Protein AF-0000000073285234 (afdb_homodimer)

InterPro domains:
  IPR003653 Ulp1 protease family, C-terminal catalytic domain [PF02902] (36-134)
  IPR003653 Ulp1 protease family, C-terminal catalytic domain [PS50600] (1-126)
  IPR038765 Papain-like cysteine peptidase superfamily [SSF54001] (36-148)

Sequence (302 aa):
MVGFIDPATVSANSGTITERSRLVAARLQKTDGEQIFMMPYNPGRHWILLIVRAKKETVYFLDPLPGHRVVDEEAKNIVNSALKIYNTHIARAGRKNVIWKTLSGTPKQPSNVECGYYVMRFMRDIIMDPSLGFEYKGSGYHRRRLCNDSGMVGFIDPATVSANSGTITERSRLVAARLQKTDGEQIFMMPYNPGRHWILLIVRAKKETVYFLDPLPGHRVVDEEAKNIVNSALKIYNTHIARAGRKNVIWKTLSGTPKQPSNVECGYYVMRFMRDIIMDPSLGFEYKGSGYHRRRLCNDSG

Solvent-accessible surface area (backbone atoms only — not comparable to full-atom values): 16756 Å² total; per-residue (Å²): 111,78,46,77,47,50,38,79,51,59,19,59,90,45,69,52,60,69,59,30,10,48,55,53,19,55,58,53,64,46,49,91,32,81,44,39,29,40,31,50,37,35,81,76,85,54,39,30,33,37,37,39,30,62,70,75,33,33,34,37,46,44,55,22,51,74,92,56,81,73,76,58,65,68,60,49,52,25,52,53,51,10,50,47,53,37,27,46,74,73,73,44,61,85,70,77,74,70,44,79,41,70,55,54,76,62,76,60,42,94,56,91,78,45,27,59,48,47,42,53,52,51,50,50,54,35,69,77,39,75,80,54,59,58,45,74,52,58,76,60,63,56,45,62,63,39,55,62,67,72,86,111,78,46,76,45,51,39,78,51,58,18,59,89,45,68,52,61,68,59,28,9,49,55,51,19,55,58,53,63,41,48,91,32,80,43,40,31,40,30,50,36,35,80,75,82,53,38,29,34,35,34,39,31,63,71,75,33,34,33,37,46,44,54,22,52,73,91,57,82,72,77,57,66,67,59,49,51,25,53,53,50,11,49,44,53,37,27,46,72,72,73,45,64,84,69,77,74,70,44,79,42,71,54,55,73,63,76,59,42,91,57,90,77,43,28,59,46,46,41,54,51,50,49,51,54,35,70,77,39,74,80,52,58,57,45,73,50,60,75,59,65,54,45,63,64,38,54,62,65,72,89

Foldseek 3Di:
DEAEDDQCCQEAPNDDLLRNLQSLLVVCLVDPQQHKYWYWYHNDQAIWIWIDRLVVLEIETGFQAPPDDDDDPSNVSSPQSSSQSNCVVVVNHPDRDRHYHYQPAQHHDPDRPCRVVSSVVVVVVCVVPVVSVVSPVHHPPCCVVCVVVVD/DEAEDDQCCQEAPNDDLVRNLQSLLVVCLVDPQQHKYWYWYHNDQAIWIWIDRLVVLEIETGFQAPPDDDDDPSSVSSPQSSSQSNCVVVVNHPDRDRHYHYQPQQHHDPDRRCRVVSSVVVVVVCVVPVVSVSSPVHHPPCCVVCVVVVD

Radius of gyration: 19.43 Å; Cα contacts (8 Å, |Δi|>4): 503; chains: 2; bounding box: 34×59×41 Å

Nearest PDB structures (foldseek):
  2ckg-assembly2_B  TM=6.701E-01  e=1.201E-05  Homo sapiens
  2xre-assembly1_B  TM=6.676E-01  e=1.459E-04  Homo sapiens
  6mrn-assembly1_A  TM=5.621E-01  e=1.577E-02  Chlamydia trachomatis L2/434/Bu
  5w3t-assembly2_B  TM=3.620E-01  e=1.219E-03  Ralstonia solanacearum
  5w3t-assembly1_A  TM=3.529E-01  e=2.921E-03  Ralstonia solanacearum

pLDDT: mean 84.59, std 18.0, range [29.23, 98.25]

Organism: Prunus persica (NCBI:txid3760)

Structure (mmCIF, N/CA/C/O backbone):
data_AF-0000000073285234-model_v1
#
loop_
_entity.id
_entity.type
_entity.pdbx_description
1 polymer 'Ubiquitin-like protease family profile domain-containing protein'
#
loop_
_atom_site.group_PDB
_atom_site.id
_atom_site.type_symbol
_atom_site.label_atom_id
_atom_site.label_alt_id
_atom_site.label_comp_id
_atom_site.label_asym_id
_atom_site.label_entity_id
_atom_site.label_seq_id
_atom_site.pdbx_PDB_ins_code
_atom_site.Cartn_x
_atom_site.Cartn_y
_atom_site.Cartn_z
_atom_site.occupancy
_atom_site.B_iso_or_equiv
_atom_site.auth_seq_id
_atom_site.auth_comp_id
_atom_site.auth_asym_id
_atom_site.auth_atom_id
_atom_site.pdbx_PDB_model_num
ATOM 1 N N . MET A 1 1 ? 16.469 -5.895 -6.684 1 75.44 1 MET A N 1
ATOM 2 C CA . MET A 1 1 ? 15.32 -5.09 -7.074 1 75.44 1 MET A CA 1
ATOM 3 C C . MET A 1 1 ? 14.023 -5.84 -6.809 1 75.44 1 MET A C 1
ATOM 5 O O . MET A 1 1 ? 13.984 -7.07 -6.859 1 75.44 1 MET A O 1
ATOM 9 N N . VAL A 1 2 ? 12.977 -5.176 -6.289 1 90.69 2 VAL A N 1
ATOM 10 C CA . VAL A 1 2 ? 11.711 -5.785 -5.914 1 90.69 2 VAL A CA 1
ATOM 11 C C . VAL A 1 2 ? 10.633 -5.395 -6.922 1 90.69 2 VAL A C 1
ATOM 13 O O . VAL A 1 2 ? 10.508 -4.223 -7.285 1 90.69 2 VAL A O 1
ATOM 16 N N . GLY A 1 3 ? 10.039 -6.402 -7.527 1 93.12 3 GLY A N 1
ATOM 17 C CA . GLY A 1 3 ? 8.891 -6.195 -8.398 1 93.12 3 GLY A CA 1
ATOM 18 C C . GLY A 1 3 ? 7.562 -6.457 -7.719 1 93.12 3 GLY A C 1
ATOM 19 O O . GLY A 1 3 ? 7.527 -6.938 -6.582 1 93.12 3 GLY A O 1
ATOM 20 N N . PHE A 1 4 ? 6.441 -6.066 -8.539 1 95.19 4 PHE A N 1
ATOM 21 C CA . PHE A 1 4 ? 5.109 -6.262 -7.988 1 95.19 4 PHE A CA 1
ATOM 22 C C . PHE A 1 4 ? 4.227 -7.035 -8.961 1 95.19 4 PHE A C 1
ATOM 24 O O . PHE A 1 4 ? 4.426 -6.965 -10.18 1 95.19 4 PHE A O 1
ATOM 31 N N . ILE A 1 5 ? 3.332 -7.738 -8.398 1 96.06 5 ILE A N 1
ATOM 32 C CA . ILE A 1 5 ? 2.184 -8.273 -9.117 1 96.06 5 ILE A CA 1
ATOM 33 C C . ILE A 1 5 ? 0.922 -7.512 -8.719 1 96.06 5 ILE A C 1
ATOM 35 O O . ILE A 1 5 ? 0.674 -7.281 -7.535 1 96.06 5 ILE A O 1
ATOM 39 N N . ASP A 1 6 ? 0.148 -7.168 -9.703 1 94.25 6 ASP A N 1
ATOM 40 C CA . ASP A 1 6 ? -1.04 -6.348 -9.5 1 94.25 6 ASP A CA 1
ATOM 41 C C . ASP A 1 6 ? -2.129 -7.129 -8.766 1 94.25 6 ASP A C 1
ATOM 43 O O . ASP A 1 6 ? -2.711 -8.062 -9.32 1 94.25 6 ASP A O 1
ATOM 47 N N . PRO A 1 7 ? -2.453 -6.633 -7.543 1 94.88 7 PRO A N 1
ATOM 48 C CA . PRO A 1 7 ? -3.455 -7.391 -6.793 1 94.88 7 PRO A CA 1
ATOM 49 C C . PRO A 1 7 ? -4.832 -7.367 -7.453 1 94.88 7 PRO A C 1
ATOM 51 O O . PRO A 1 7 ? -5.617 -8.305 -7.285 1 94.88 7 PRO A O 1
ATOM 54 N N . ALA A 1 8 ? -5.156 -6.363 -8.219 1 92.06 8 ALA A N 1
ATOM 55 C CA . ALA A 1 8 ? -6.465 -6.246 -8.859 1 92.06 8 ALA A CA 1
ATOM 56 C C . ALA A 1 8 ? -6.672 -7.348 -9.891 1 92.06 8 ALA A C 1
ATOM 58 O O . ALA A 1 8 ? -7.809 -7.711 -10.203 1 92.06 8 ALA A O 1
ATOM 59 N N . THR A 1 9 ? -5.582 -7.93 -10.406 1 94.25 9 THR A N 1
ATOM 60 C CA . THR A 1 9 ? -5.684 -8.906 -11.492 1 94.25 9 THR A CA 1
ATOM 61 C C . THR A 1 9 ? -5.574 -10.328 -10.945 1 94.25 9 THR A C 1
ATOM 63 O O . THR A 1 9 ? -5.887 -11.289 -11.648 1 94.25 9 THR A O 1
ATOM 66 N N . VAL A 1 10 ? -5.199 -10.422 -9.672 1 96.81 10 VAL A N 1
ATOM 67 C CA . VAL A 1 10 ? -4.898 -11.781 -9.227 1 96.81 10 VAL A CA 1
ATOM 68 C C . VAL A 1 10 ? -5.781 -12.141 -8.031 1 96.81 10 VAL A C 1
ATOM 70 O O . VAL A 1 10 ? -5.926 -13.312 -7.695 1 96.81 10 VAL A O 1
ATOM 73 N N . SER A 1 11 ? -6.344 -11.141 -7.344 1 96.19 11 SER A N 1
ATOM 74 C CA . SER A 1 11 ? -7.129 -11.406 -6.141 1 96.19 11 SER A CA 1
ATOM 75 C C . SER A 1 11 ? -8.469 -12.047 -6.484 1 96.19 11 SER A C 1
ATOM 77 O O . SER A 1 11 ? -8.805 -12.203 -7.66 1 96.19 11 SER A O 1
ATOM 79 N N . ALA A 1 12 ? -9.172 -12.43 -5.395 1 94.56 12 ALA A N 1
ATOM 80 C CA . ALA A 1 12 ? -10.445 -13.133 -5.566 1 94.56 12 ALA A CA 1
ATOM 81 C C . ALA A 1 12 ? -11.391 -12.336 -6.457 1 94.56 12 ALA A C 1
ATOM 83 O O . ALA A 1 12 ? -11.414 -11.102 -6.41 1 94.56 12 ALA A O 1
ATOM 84 N N . ASN A 1 13 ? -12.055 -12.977 -7.355 1 89.62 13 ASN A N 1
ATOM 85 C CA . ASN A 1 13 ? -13.133 -12.453 -8.195 1 89.62 13 ASN A CA 1
ATOM 86 C C . ASN A 1 13 ? -12.578 -11.656 -9.375 1 89.62 13 ASN A C 1
ATOM 88 O O . ASN A 1 13 ? -13.281 -10.82 -9.945 1 89.62 13 ASN A O 1
ATOM 92 N N . SER A 1 14 ? -11.242 -11.82 -9.789 1 91 14 SER A N 1
ATOM 93 C CA . SER A 1 14 ? -10.633 -11.109 -10.906 1 91 14 SER A CA 1
ATOM 94 C C . SER A 1 14 ? -10.523 -12 -12.141 1 91 14 SER A C 1
ATOM 96 O O . SER A 1 14 ? -9.711 -11.734 -13.031 1 91 14 SER A O 1
ATOM 98 N N . GLY A 1 15 ? -11.289 -13.055 -12.281 1 93.81 15 GLY A N 1
ATOM 99 C CA . GLY A 1 15 ? -11.18 -13.977 -13.398 1 93.81 15 GLY A CA 1
ATOM 100 C C . GLY A 1 15 ? -10.953 -15.414 -12.969 1 93.81 15 GLY A C 1
ATOM 101 O O . GLY A 1 15 ? -11.117 -15.75 -11.789 1 93.81 15 GLY A O 1
ATOM 102 N N . THR A 1 16 ? -10.594 -16.266 -13.945 1 96.38 16 THR A N 1
ATOM 103 C CA . THR A 1 16 ? -10.336 -17.688 -13.656 1 96.38 16 THR A CA 1
ATOM 104 C C . THR A 1 16 ? -8.93 -17.875 -13.109 1 96.38 16 THR A C 1
ATOM 106 O O . THR A 1 16 ? -8.078 -17 -13.25 1 96.38 16 THR A O 1
ATOM 109 N N . ILE A 1 17 ? -8.711 -18.969 -12.531 1 96.31 17 ILE A N 1
ATOM 110 C CA . ILE A 1 17 ? -7.395 -19.328 -12.016 1 96.31 17 ILE A CA 1
ATOM 111 C C . ILE A 1 17 ? -6.379 -19.312 -13.156 1 96.31 17 ILE A C 1
ATOM 113 O O . ILE A 1 17 ? -5.262 -18.812 -13 1 96.31 17 ILE A O 1
ATOM 117 N N . THR A 1 18 ? -6.75 -19.875 -14.312 1 97.38 18 THR A N 1
ATOM 118 C CA . THR A 1 18 ? -5.863 -19.969 -15.461 1 97.38 18 THR A CA 1
ATOM 119 C C . THR A 1 18 ? -5.449 -18.562 -15.93 1 97.38 18 THR A C 1
ATOM 121 O O . THR A 1 18 ? -4.266 -18.328 -16.188 1 97.38 18 THR A O 1
ATOM 124 N N . GLU A 1 19 ? -6.438 -17.672 -16 1 97.69 19 GLU A N 1
ATOM 125 C CA . GLU A 1 19 ? -6.152 -16.297 -16.422 1 97.69 19 GLU A CA 1
ATOM 126 C C . GLU A 1 19 ? -5.219 -15.602 -15.43 1 97.69 19 GLU A C 1
ATOM 128 O O . GLU A 1 19 ? -4.242 -14.969 -15.828 1 97.69 19 GLU A O 1
ATOM 133 N N . ARG A 1 20 ? -5.516 -15.742 -14.203 1 98 20 ARG A N 1
ATOM 134 C CA . ARG A 1 20 ? -4.711 -15.125 -13.148 1 98 20 ARG A CA 1
ATOM 135 C C . ARG A 1 20 ? -3.299 -15.703 -13.141 1 98 20 ARG A C 1
ATOM 137 O O . ARG A 1 20 ? -2.324 -14.961 -12.977 1 98 20 ARG A O 1
ATOM 144 N N . SER A 1 21 ? -3.107 -16.984 -13.367 1 98.19 21 SER A N 1
ATOM 145 C CA . SER A 1 21 ? -1.805 -17.641 -13.438 1 98.19 21 SER A CA 1
ATOM 146 C C . SER A 1 21 ? -0.976 -17.094 -14.602 1 98.19 21 SER A C 1
ATOM 148 O O . SER A 1 21 ? 0.227 -16.859 -14.461 1 98.19 21 SER A O 1
ATOM 150 N N . ARG A 1 22 ? -1.573 -16.906 -15.68 1 97.94 22 ARG A N 1
ATOM 151 C CA . ARG A 1 22 ? -0.881 -16.406 -16.859 1 97.94 22 ARG A CA 1
ATOM 152 C C . ARG A 1 22 ? -0.371 -14.984 -16.641 1 97.94 22 ARG A C 1
ATOM 154 O O . ARG A 1 22 ? 0.712 -14.625 -17.109 1 97.94 22 ARG A O 1
ATOM 161 N N . LEU A 1 23 ? -1.188 -14.211 -16 1 96.81 23 LEU A N 1
ATOM 162 C CA . LEU A 1 23 ? -0.785 -12.844 -15.703 1 96.81 23 LEU A CA 1
ATOM 163 C C . LEU A 1 23 ? 0.419 -12.82 -14.773 1 96.81 23 LEU A C 1
ATOM 165 O O . LEU A 1 23 ? 1.349 -12.031 -14.969 1 96.81 23 LEU A O 1
ATOM 169 N N . VAL A 1 24 ? 0.398 -13.648 -13.75 1 97.75 24 VAL A N 1
ATOM 170 C CA . VAL A 1 24 ? 1.543 -13.766 -12.852 1 97.75 24 VAL A CA 1
ATOM 171 C C . VAL A 1 24 ? 2.766 -14.242 -13.625 1 97.75 24 VAL A C 1
ATOM 173 O O . VAL A 1 24 ? 3.848 -13.664 -13.516 1 97.75 24 VAL A O 1
ATOM 176 N N . ALA A 1 25 ? 2.605 -15.25 -14.469 1 97.5 25 ALA A N 1
ATOM 177 C CA . ALA A 1 25 ? 3.703 -15.797 -15.258 1 97.5 25 ALA A CA 1
ATOM 178 C C . ALA A 1 25 ? 4.301 -14.727 -16.172 1 97.5 25 ALA A C 1
ATOM 180 O O . ALA A 1 25 ? 5.523 -14.625 -16.312 1 97.5 25 ALA A O 1
ATOM 181 N N . ALA A 1 26 ? 3.471 -13.992 -16.797 1 96.44 26 ALA A N 1
ATOM 182 C CA . ALA A 1 26 ? 3.916 -12.93 -17.703 1 96.44 26 ALA A CA 1
ATOM 183 C C . ALA A 1 26 ? 4.809 -11.93 -16.984 1 96.44 26 ALA A C 1
ATOM 185 O O . ALA A 1 26 ? 5.789 -11.438 -17.547 1 96.44 26 ALA A O 1
ATOM 186 N N . ARG A 1 27 ? 4.488 -11.625 -15.781 1 94.44 27 ARG A N 1
ATOM 187 C CA . ARG A 1 27 ? 5.293 -10.719 -14.969 1 94.44 27 ARG A CA 1
ATOM 188 C C . ARG A 1 27 ? 6.645 -11.336 -14.633 1 94.44 27 ARG A C 1
ATOM 190 O O . ARG A 1 27 ? 7.676 -10.664 -14.688 1 94.44 27 ARG A O 1
ATOM 197 N N . LEU A 1 28 ? 6.641 -12.562 -14.281 1 95.12 28 LEU A N 1
ATOM 198 C CA . LEU A 1 28 ? 7.859 -13.266 -13.914 1 95.12 28 LEU A CA 1
ATOM 199 C C . LEU A 1 28 ? 8.805 -13.398 -15.102 1 95.12 28 LEU A C 1
ATOM 201 O O . LEU A 1 28 ? 10.023 -13.328 -14.945 1 95.12 28 LEU A O 1
ATOM 205 N N . GLN A 1 29 ? 8.266 -13.516 -16.25 1 94.5 29 GLN A N 1
ATOM 206 C CA . GLN A 1 29 ? 9.039 -13.773 -17.453 1 94.5 29 GLN A CA 1
ATOM 207 C C . GLN A 1 29 ? 9.734 -12.5 -17.938 1 94.5 29 GLN A C 1
ATOM 209 O O . GLN A 1 29 ? 10.648 -12.562 -18.766 1 94.5 29 GLN A O 1
ATOM 214 N N . LYS A 1 30 ? 9.336 -11.367 -17.406 1 90.44 30 LYS A N 1
ATOM 215 C CA . LYS A 1 30 ? 9.875 -10.086 -17.859 1 90.44 30 LYS A CA 1
ATOM 216 C C . LYS A 1 30 ? 11.211 -9.781 -17.188 1 90.44 30 LYS A C 1
ATOM 218 O O . LYS A 1 30 ? 11.852 -8.773 -17.5 1 90.44 30 LYS A O 1
ATOM 223 N N . THR A 1 31 ? 11.656 -10.586 -16.312 1 85.69 31 THR A N 1
ATOM 224 C CA . THR A 1 31 ? 12.898 -10.336 -15.578 1 85.69 31 THR A CA 1
ATOM 225 C C . THR A 1 31 ? 13.828 -11.547 -15.672 1 85.69 31 THR A C 1
ATOM 227 O O . THR A 1 31 ? 13.484 -12.555 -16.281 1 85.69 31 THR A O 1
ATOM 230 N N . ASP A 1 32 ? 15.031 -11.336 -15.188 1 79.5 32 ASP A N 1
ATOM 231 C CA . ASP A 1 32 ? 16 -12.422 -15.227 1 79.5 32 ASP A CA 1
ATOM 232 C C . ASP A 1 32 ? 15.719 -13.461 -14.141 1 79.5 32 ASP A C 1
ATOM 234 O O . ASP A 1 32 ? 16.422 -14.469 -14.039 1 79.5 32 ASP A O 1
ATOM 238 N N . GLY A 1 33 ? 14.781 -13.273 -13.469 1 80.81 33 GLY A N 1
ATOM 239 C CA . GLY A 1 33 ? 14.359 -14.281 -12.508 1 80.81 33 GLY A CA 1
ATOM 240 C C . GLY A 1 33 ? 15.055 -14.148 -11.164 1 80.81 33 GLY A C 1
ATOM 241 O O . GLY A 1 33 ? 14.719 -14.859 -10.211 1 80.81 33 GLY A O 1
ATOM 242 N N . GLU A 1 34 ? 15.961 -13.203 -10.984 1 86.62 34 GLU A N 1
ATOM 243 C CA . GLU A 1 34 ? 16.688 -13.031 -9.727 1 86.62 34 GLU A CA 1
ATOM 244 C C . GLU A 1 34 ? 15.945 -12.086 -8.789 1 86.62 34 GLU A C 1
ATOM 246 O O . GLU A 1 34 ? 16.109 -12.164 -7.566 1 86.62 34 GLU A O 1
ATOM 251 N N . GLN A 1 35 ? 15.117 -11.344 -9.32 1 88.56 35 GLN A N 1
ATOM 252 C CA . GLN A 1 35 ? 14.359 -10.375 -8.531 1 88.56 35 GLN A CA 1
ATOM 253 C C . GLN A 1 35 ? 13.211 -11.039 -7.785 1 88.56 35 GLN A C 1
ATOM 255 O O . GLN A 1 35 ? 12.727 -12.094 -8.203 1 88.56 35 GLN A O 1
ATOM 260 N N . ILE A 1 36 ? 12.875 -10.547 -6.668 1 93.38 36 ILE A N 1
ATOM 261 C CA . 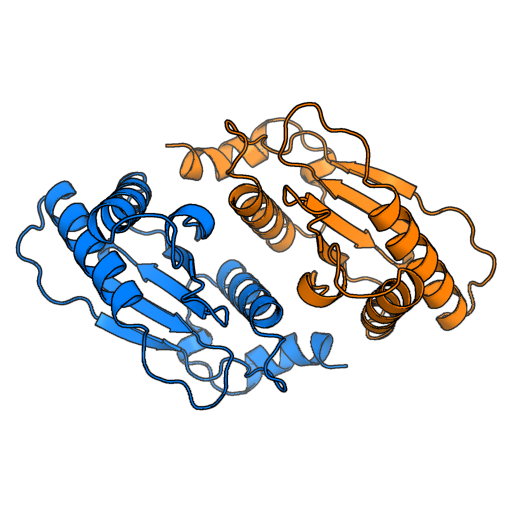ILE A 1 36 ? 11.695 -11.031 -5.965 1 93.38 36 ILE A CA 1
ATOM 262 C C . ILE A 1 36 ? 10.469 -10.227 -6.391 1 93.38 36 ILE A C 1
ATOM 264 O O . ILE A 1 36 ? 10.57 -9.039 -6.691 1 93.38 36 ILE A O 1
ATOM 268 N N . PHE A 1 37 ? 9.398 -10.953 -6.418 1 96.38 37 PHE A N 1
ATOM 269 C CA . PHE A 1 37 ? 8.125 -10.305 -6.707 1 96.38 37 PHE A CA 1
ATOM 270 C C . PHE A 1 37 ? 7.207 -10.344 -5.488 1 96.38 37 PHE A C 1
ATOM 272 O O . PHE A 1 37 ? 7 -11.406 -4.898 1 96.38 37 PHE A O 1
ATOM 279 N N . MET A 1 38 ? 6.75 -9.156 -5.09 1 96.75 38 MET A N 1
ATOM 280 C CA . MET A 1 38 ? 5.723 -9.07 -4.059 1 96.75 38 MET A CA 1
ATOM 281 C C . MET A 1 38 ? 4.328 -9.086 -4.676 1 96.75 38 MET A C 1
ATOM 283 O O . MET A 1 38 ? 4.062 -8.367 -5.637 1 96.75 38 MET A O 1
ATOM 287 N N . MET A 1 39 ? 3.498 -9.906 -4.137 1 97.75 39 MET A N 1
ATOM 288 C CA . MET A 1 39 ? 2.141 -10.109 -4.633 1 97.75 39 MET A CA 1
ATOM 289 C C . MET A 1 39 ? 1.124 -9.969 -3.504 1 97.75 39 MET A C 1
ATOM 291 O O . MET A 1 39 ? 0.686 -10.969 -2.926 1 97.75 39 MET A O 1
ATOM 295 N N . PRO A 1 40 ? 0.74 -8.695 -3.176 1 97.19 40 PRO A N 1
ATOM 296 C CA . PRO A 1 40 ? -0.432 -8.594 -2.303 1 97.19 40 PRO A CA 1
ATOM 297 C C . PRO A 1 40 ? -1.657 -9.305 -2.873 1 97.19 40 PRO A C 1
ATOM 299 O O . PRO A 1 40 ? -1.891 -9.266 -4.086 1 97.19 40 PRO A O 1
ATOM 302 N N . TYR A 1 41 ? -2.383 -10.047 -2.025 1 97.12 41 TYR A N 1
ATOM 303 C CA . TYR A 1 41 ? -3.469 -10.93 -2.438 1 97.12 41 TYR A CA 1
ATOM 304 C C . TYR A 1 41 ? -4.633 -10.859 -1.456 1 97.12 41 TYR A C 1
ATOM 306 O O . TYR A 1 41 ? -4.426 -10.867 -0.24 1 97.12 41 TYR A O 1
ATOM 314 N N . ASN A 1 42 ? -5.824 -10.664 -2 1 95.69 42 ASN A N 1
ATOM 315 C CA . ASN A 1 42 ? -7.047 -10.641 -1.205 1 95.69 42 ASN A CA 1
ATOM 316 C C . ASN A 1 42 ? -7.98 -11.789 -1.58 1 95.69 42 ASN A C 1
ATOM 318 O O . ASN A 1 42 ? -8.672 -11.727 -2.6 1 95.69 42 ASN A O 1
ATOM 322 N N . PRO A 1 43 ? -8 -12.828 -0.782 1 94.06 43 PRO A N 1
ATOM 323 C CA . PRO A 1 43 ? -8.891 -13.953 -1.063 1 94.06 43 PRO A CA 1
ATOM 324 C C . PRO A 1 43 ? -10.367 -13.617 -0.833 1 94.06 43 PRO A C 1
ATOM 326 O O . PRO A 1 43 ? -11.242 -14.445 -1.106 1 94.06 43 PRO A O 1
ATOM 329 N N . GLY A 1 44 ? -10.695 -12.438 -0.398 1 88 44 GLY A N 1
ATOM 330 C CA . GLY A 1 44 ? -12.078 -12.039 -0.176 1 88 44 GLY A CA 1
ATOM 331 C C . GLY A 1 44 ? -12.273 -11.258 1.105 1 88 44 GLY A C 1
ATOM 332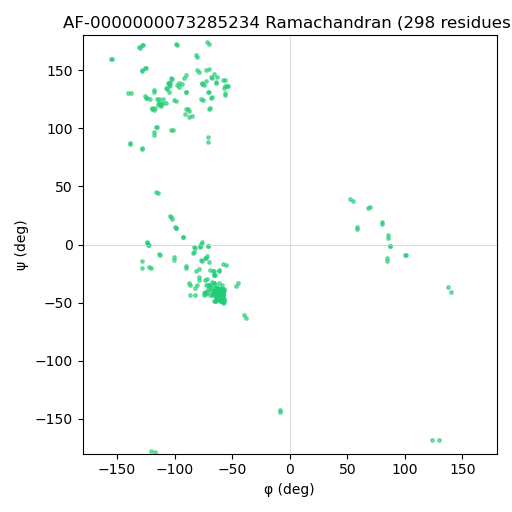 O O . GLY A 1 44 ? -13.047 -10.297 1.14 1 88 44 GLY A O 1
ATOM 333 N N . ARG A 1 45 ? -11.578 -11.547 2.211 1 84.75 45 ARG A N 1
ATOM 334 C CA . ARG A 1 45 ? -11.953 -10.961 3.496 1 84.75 45 ARG A CA 1
ATOM 335 C C . ARG A 1 45 ? -10.75 -10.305 4.164 1 84.75 45 ARG A C 1
ATOM 337 O O . ARG A 1 45 ? -10.906 -9.523 5.105 1 84.75 45 ARG A O 1
ATOM 344 N N . HIS A 1 46 ? -9.625 -10.641 3.803 1 88.94 46 HIS A N 1
ATOM 345 C CA . HIS A 1 46 ? -8.445 -10.016 4.391 1 88.94 46 HIS A CA 1
ATOM 346 C C . HIS A 1 46 ? -7.254 -10.07 3.438 1 88.94 46 HIS A C 1
ATOM 348 O O . HIS A 1 46 ? -7.297 -10.773 2.43 1 88.94 46 HIS A O 1
ATOM 354 N N . TRP A 1 47 ? -6.289 -9.203 3.678 1 94.5 47 TRP A N 1
ATOM 355 C CA . TRP A 1 47 ? -5.113 -9.078 2.82 1 94.5 47 TRP A CA 1
ATOM 356 C C . TRP A 1 47 ? -3.965 -9.93 3.346 1 94.5 47 TRP A C 1
ATOM 358 O O . TRP A 1 47 ? -3.719 -9.977 4.555 1 94.5 47 TRP A O 1
ATOM 368 N N . ILE A 1 48 ? -3.271 -10.602 2.42 1 94.94 48 ILE A N 1
ATOM 369 C CA . ILE A 1 48 ? -2.027 -11.312 2.699 1 94.94 48 ILE A CA 1
ATOM 370 C C . ILE A 1 48 ? -0.961 -10.906 1.686 1 94.94 48 ILE A C 1
ATOM 372 O O . ILE A 1 48 ? -1.258 -10.211 0.708 1 94.94 48 ILE A O 1
ATOM 376 N N . LEU A 1 49 ? 0.332 -11.305 1.955 1 95.88 49 LEU A N 1
ATOM 377 C CA . LEU A 1 49 ? 1.424 -11.023 1.029 1 95.88 49 LEU A CA 1
ATOM 378 C C . LEU A 1 49 ? 2.146 -12.312 0.636 1 95.88 49 LEU A C 1
ATOM 380 O O . LEU A 1 49 ? 2.535 -13.102 1.501 1 95.88 49 LEU A O 1
ATOM 384 N N . LEU A 1 50 ? 2.236 -12.523 -0.651 1 96.56 50 LEU A N 1
ATOM 385 C CA . LEU A 1 50 ? 3.107 -13.57 -1.189 1 96.56 50 LEU A CA 1
ATOM 386 C C . LEU A 1 50 ? 4.375 -12.961 -1.783 1 96.56 50 LEU A C 1
ATOM 388 O O . LEU A 1 50 ? 4.324 -11.906 -2.424 1 96.56 50 LEU A O 1
ATOM 392 N N . ILE A 1 51 ? 5.496 -13.562 -1.536 1 96.12 51 ILE A N 1
ATOM 393 C CA . ILE A 1 51 ? 6.77 -13.227 -2.168 1 96.12 51 ILE A CA 1
ATOM 394 C C . ILE A 1 51 ? 7.227 -14.383 -3.055 1 96.12 51 ILE A C 1
ATOM 396 O O . ILE A 1 51 ? 7.375 -15.516 -2.584 1 96.12 51 ILE A O 1
ATOM 400 N N . VAL A 1 52 ? 7.426 -14.086 -4.297 1 96.31 52 VAL A N 1
ATOM 401 C CA . VAL A 1 52 ? 7.742 -15.141 -5.262 1 96.31 52 VAL A CA 1
ATOM 402 C C . VAL A 1 52 ? 9.188 -14.984 -5.738 1 96.31 52 VAL A C 1
ATOM 404 O O . VAL A 1 52 ? 9.57 -13.93 -6.25 1 96.31 52 VAL A O 1
ATOM 407 N N . ARG A 1 53 ? 9.992 -15.945 -5.512 1 94.69 53 ARG A N 1
ATOM 408 C CA . ARG A 1 53 ? 11.289 -16.125 -6.148 1 94.69 53 ARG A CA 1
ATOM 409 C C . ARG A 1 53 ? 11.219 -17.172 -7.262 1 94.69 53 ARG A C 1
ATOM 411 O O . ARG A 1 53 ? 11.312 -18.375 -7 1 94.69 53 ARG A O 1
ATOM 418 N N . ALA A 1 54 ? 11.109 -16.656 -8.422 1 94.75 54 ALA A N 1
ATOM 419 C CA . ALA A 1 54 ? 10.758 -17.531 -9.539 1 94.75 54 ALA A CA 1
ATOM 420 C C . ALA A 1 54 ? 11.852 -18.562 -9.805 1 94.75 54 ALA A C 1
ATOM 422 O O . ALA A 1 54 ? 11.594 -19.766 -9.812 1 94.75 54 ALA A O 1
ATOM 423 N N . LYS A 1 55 ? 12.992 -18.172 -9.883 1 91.94 55 LYS A N 1
ATOM 424 C CA . LYS A 1 55 ? 14.086 -19.062 -10.242 1 91.94 55 LYS A CA 1
ATOM 425 C C . LYS A 1 55 ? 14.352 -20.078 -9.141 1 91.94 55 LYS A C 1
ATOM 427 O O . LYS A 1 55 ? 14.742 -21.219 -9.414 1 91.94 55 LYS A O 1
ATOM 432 N N . LYS A 1 56 ? 14.203 -19.625 -7.949 1 91.5 56 LYS A N 1
ATOM 433 C CA . LYS A 1 56 ? 14.422 -20.516 -6.812 1 91.5 56 LYS A CA 1
ATOM 434 C C . LYS A 1 56 ? 13.18 -21.344 -6.523 1 91.5 56 LYS A C 1
ATOM 436 O O . LYS A 1 56 ? 13.195 -22.219 -5.652 1 91.5 56 LYS A O 1
ATOM 441 N N . GLU A 1 57 ? 12.039 -21.094 -7.215 1 94.75 57 GLU A N 1
ATOM 442 C CA . GLU A 1 57 ? 10.773 -21.781 -7.035 1 94.75 57 GLU A CA 1
ATOM 443 C C . GLU A 1 57 ? 10.344 -21.781 -5.57 1 94.75 57 GLU A C 1
ATOM 445 O O . GLU A 1 57 ? 9.953 -22.812 -5.031 1 94.75 57 GLU A O 1
ATOM 450 N N . THR A 1 58 ? 10.594 -20.641 -4.949 1 94.56 58 THR A N 1
ATOM 451 C CA . THR A 1 58 ? 10.258 -20.453 -3.547 1 94.56 58 THR A CA 1
ATOM 452 C C . THR A 1 58 ? 9.242 -19.328 -3.387 1 94.56 58 THR A C 1
ATOM 454 O O . THR A 1 58 ? 9.359 -18.281 -4.031 1 94.56 58 THR A O 1
ATOM 457 N N . VAL A 1 59 ? 8.219 -19.672 -2.619 1 95.81 59 VAL A N 1
ATOM 458 C CA . VAL A 1 59 ? 7.18 -18.688 -2.316 1 95.81 59 VAL A CA 1
ATOM 459 C C . VAL A 1 59 ? 7.07 -18.5 -0.805 1 95.81 59 VAL A C 1
ATOM 461 O O . VAL A 1 59 ? 6.973 -19.484 -0.058 1 95.81 59 VAL A O 1
ATOM 464 N N . TYR A 1 60 ? 7.199 -17.234 -0.337 1 93.62 60 TYR A N 1
ATOM 465 C CA . TYR A 1 60 ? 6.945 -16.906 1.061 1 93.62 60 TYR A CA 1
ATOM 466 C C . TYR A 1 60 ? 5.523 -16.391 1.248 1 93.62 60 TYR A C 1
ATOM 468 O O . TYR A 1 60 ? 5.027 -15.609 0.427 1 93.62 60 TYR A O 1
ATOM 476 N N . PHE A 1 61 ? 4.949 -16.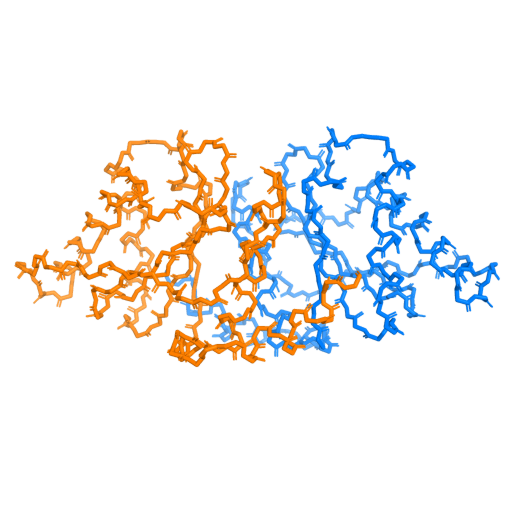906 2.258 1 92.75 61 PHE A N 1
ATOM 477 C CA . PHE A 1 61 ? 3.586 -16.531 2.621 1 92.75 61 PHE A CA 1
ATOM 478 C C . PHE A 1 61 ? 3.564 -15.758 3.934 1 92.75 61 PHE A C 1
ATOM 480 O O . PHE A 1 61 ? 4.035 -16.25 4.961 1 92.75 61 PHE A O 1
ATOM 487 N N . LEU A 1 62 ? 3.053 -14.492 3.932 1 92.5 62 LEU A N 1
ATOM 488 C CA . LEU A 1 62 ? 2.908 -13.641 5.105 1 92.5 62 LEU A CA 1
ATOM 489 C C . LEU A 1 62 ? 1.444 -13.273 5.336 1 92.5 62 LEU A C 1
ATOM 491 O O . LEU A 1 62 ? 0.831 -12.602 4.504 1 92.5 62 LEU A O 1
ATOM 495 N N . ASP A 1 63 ? 0.947 -13.711 6.461 1 91.75 63 ASP A N 1
ATOM 496 C CA . ASP A 1 63 ? -0.424 -13.422 6.871 1 91.75 63 ASP A CA 1
ATOM 497 C C . ASP A 1 63 ? -0.451 -12.602 8.164 1 91.75 63 ASP A C 1
ATOM 499 O O . ASP A 1 63 ? -0.009 -13.07 9.211 1 91.75 63 ASP A O 1
ATOM 503 N N . PRO A 1 64 ? -0.993 -11.383 8.062 1 90.44 64 PRO A N 1
ATOM 504 C CA . PRO A 1 64 ? -1.038 -10.555 9.266 1 90.44 64 PRO A CA 1
ATOM 505 C C . PRO A 1 64 ? -1.961 -11.125 10.344 1 90.44 64 PRO A C 1
ATOM 507 O O . PRO A 1 64 ? -1.829 -10.781 11.516 1 90.44 64 PRO A O 1
ATOM 510 N N . LEU A 1 65 ? -2.93 -11.875 10.023 1 88.75 65 LEU A N 1
ATOM 511 C CA . LEU A 1 65 ? -3.869 -12.414 11 1 88.75 65 LEU A CA 1
ATOM 512 C C . LEU A 1 65 ? -3.205 -13.492 11.859 1 88.75 65 LEU A C 1
ATOM 514 O O . LEU A 1 65 ? -2.594 -14.422 11.328 1 88.75 65 LEU A O 1
ATOM 518 N N . PRO A 1 66 ? -3.436 -13.266 13.125 1 84.19 66 PRO A N 1
ATOM 519 C CA . PRO A 1 66 ? -2.873 -14.289 14.016 1 84.19 66 PRO A CA 1
ATOM 520 C C . PRO A 1 66 ? -3.506 -15.664 13.812 1 84.19 66 PRO A C 1
ATOM 522 O O . PRO A 1 66 ? -4.711 -15.758 13.57 1 84.19 66 PRO A O 1
ATOM 525 N N . GLY A 1 67 ? -2.664 -16.75 13.852 1 77.25 67 GLY A N 1
ATOM 526 C CA . GLY A 1 67 ? -3.174 -18.109 13.828 1 77.25 67 GLY A CA 1
ATOM 527 C C . GLY A 1 67 ? -3.445 -18.609 12.422 1 77.25 67 GLY A C 1
ATOM 528 O O . GLY A 1 67 ? -3.754 -19.797 12.234 1 77.25 67 GLY A O 1
ATOM 529 N N . HIS A 1 68 ? -3.408 -17.75 11.555 1 72.19 68 HIS A N 1
ATOM 530 C CA . HIS A 1 68 ? -3.613 -18.188 10.18 1 72.19 68 HIS A CA 1
ATOM 531 C C . HIS A 1 68 ? -2.295 -18.609 9.531 1 72.19 68 HIS A C 1
ATOM 533 O O . HIS A 1 68 ? -1.445 -17.75 9.25 1 72.19 68 HIS A O 1
ATOM 539 N N . ARG A 1 69 ? -2.152 -19.906 9.297 1 71.25 69 ARG A N 1
ATOM 540 C CA . ARG A 1 69 ? -0.872 -20.422 8.812 1 71.25 69 ARG A CA 1
ATOM 541 C C . ARG A 1 69 ? -1.04 -21.156 7.488 1 71.25 69 ARG A C 1
ATOM 543 O O . ARG A 1 69 ? -0.082 -21.734 6.969 1 71.25 69 ARG A O 1
ATOM 550 N N . VAL A 1 70 ? -2.291 -21.141 7.129 1 79.44 70 VAL A N 1
ATOM 551 C CA . VAL A 1 70 ? -2.498 -21.906 5.906 1 79.44 70 VAL A CA 1
ATOM 552 C C . VAL A 1 70 ? -2.707 -20.953 4.73 1 79.44 70 VAL A C 1
ATOM 554 O O . VAL A 1 70 ? -3.467 -20 4.832 1 79.44 70 VAL A O 1
ATOM 557 N N . VAL A 1 71 ? -2.041 -21.328 3.697 1 87.5 71 VAL A N 1
ATOM 558 C CA . VAL A 1 71 ? -2.154 -20.531 2.477 1 87.5 71 VAL A CA 1
ATOM 559 C C . VAL A 1 71 ? -3.486 -20.828 1.79 1 87.5 71 VAL A C 1
ATOM 561 O O . VAL A 1 71 ? -3.939 -21.969 1.773 1 87.5 71 VAL A O 1
ATOM 564 N N . ASP A 1 72 ? -4.055 -19.781 1.318 1 91.19 72 ASP A N 1
ATOM 565 C CA . ASP A 1 72 ? -5.254 -19.906 0.496 1 91.19 72 ASP A CA 1
ATOM 566 C C . ASP A 1 72 ? -5.008 -20.812 -0.709 1 91.19 72 ASP A C 1
ATOM 568 O O . ASP A 1 72 ? -4.035 -20.625 -1.443 1 91.19 72 ASP A O 1
ATOM 572 N N . GLU A 1 73 ? -5.918 -21.812 -0.941 1 94.38 73 GLU A N 1
ATOM 573 C CA . GLU A 1 73 ? -5.707 -22.828 -1.97 1 94.38 73 GLU A CA 1
ATOM 574 C C . GLU A 1 73 ? -5.727 -22.203 -3.365 1 94.38 73 GLU A C 1
ATOM 576 O O . GLU A 1 73 ? -4.965 -22.609 -4.242 1 94.38 73 GLU A O 1
ATOM 581 N N . GLU A 1 74 ? -6.609 -21.312 -3.525 1 96 74 GLU A N 1
ATOM 582 C CA . GLU A 1 74 ? -6.66 -20.672 -4.832 1 96 74 GLU A CA 1
ATOM 583 C C . GLU A 1 74 ? -5.375 -19.891 -5.117 1 96 74 GLU A C 1
ATOM 585 O O . GLU A 1 74 ? -4.824 -19.984 -6.215 1 96 74 GLU A O 1
ATOM 590 N N . ALA A 1 75 ? -4.902 -19.172 -4.137 1 96.62 75 ALA A N 1
ATOM 591 C CA . ALA A 1 75 ? -3.637 -18.469 -4.285 1 96.62 75 ALA A CA 1
ATOM 592 C C . ALA A 1 75 ? -2.498 -19.422 -4.621 1 96.62 75 ALA A C 1
ATOM 594 O O . ALA A 1 75 ? -1.684 -19.141 -5.504 1 96.62 75 ALA A O 1
ATOM 595 N N . LYS A 1 76 ? -2.451 -20.5 -3.988 1 96.5 76 LYS A N 1
ATOM 596 C CA . LYS A 1 76 ? -1.437 -21.531 -4.23 1 96.5 76 LYS A CA 1
ATOM 597 C C . LYS A 1 76 ? -1.496 -22.031 -5.672 1 96.5 76 LYS A C 1
ATOM 599 O O . LYS A 1 76 ? -0.466 -22.141 -6.34 1 96.5 76 LYS A O 1
ATOM 604 N N . ASN A 1 77 ? -2.676 -22.312 -6.094 1 97.19 77 ASN A N 1
ATOM 605 C CA . ASN A 1 77 ? -2.85 -22.828 -7.445 1 97.19 77 ASN A CA 1
ATOM 606 C C . ASN A 1 77 ? -2.436 -21.797 -8.5 1 97.19 77 ASN A C 1
ATOM 608 O O . ASN A 1 77 ? -1.821 -22.156 -9.508 1 97.19 77 ASN A O 1
ATOM 612 N N . ILE A 1 78 ? -2.756 -20.578 -8.273 1 98.06 78 ILE A N 1
ATOM 613 C CA . ILE A 1 78 ? -2.383 -19.5 -9.195 1 98.06 78 ILE A CA 1
ATOM 614 C C . ILE A 1 78 ? -0.863 -19.438 -9.32 1 98.06 78 ILE A C 1
ATOM 616 O O . ILE A 1 78 ? -0.328 -19.469 -10.438 1 98.06 78 ILE A O 1
ATOM 620 N N . VAL A 1 79 ? -0.152 -19.438 -8.211 1 98.25 79 VAL A N 1
ATOM 621 C CA . VAL A 1 79 ? 1.292 -19.234 -8.211 1 98.25 79 VAL A CA 1
ATOM 622 C C . VAL A 1 79 ? 1.993 -20.484 -8.734 1 98.25 79 VAL A C 1
ATOM 624 O O . VAL A 1 79 ? 2.938 -20.391 -9.523 1 98.25 79 VAL A O 1
ATOM 627 N N . ASN A 1 80 ? 1.513 -21.656 -8.32 1 97.62 80 ASN A N 1
ATOM 628 C CA . ASN A 1 80 ? 2.09 -22.891 -8.82 1 97.62 80 ASN A CA 1
ATOM 629 C C . ASN A 1 80 ? 1.989 -22.984 -10.344 1 97.62 80 ASN A C 1
ATOM 631 O O . ASN A 1 80 ? 2.959 -23.344 -11.016 1 97.62 80 ASN A O 1
ATOM 635 N N . SER A 1 81 ? 0.827 -22.688 -10.82 1 97.19 81 SER A N 1
ATOM 636 C CA . SER A 1 81 ? 0.62 -22.734 -12.258 1 97.19 81 SER A CA 1
ATOM 637 C C . SER A 1 81 ? 1.475 -21.688 -12.977 1 97.19 81 SER A C 1
ATOM 639 O O . SER A 1 81 ? 2.039 -21.953 -14.039 1 97.19 81 SER A O 1
ATOM 641 N N . ALA A 1 82 ? 1.574 -20.547 -12.422 1 97.56 82 ALA A N 1
ATOM 642 C CA . ALA A 1 82 ? 2.41 -19.5 -13 1 97.56 82 ALA A CA 1
ATOM 643 C C . ALA A 1 82 ? 3.871 -19.938 -13.062 1 97.56 82 ALA A C 1
ATOM 645 O O . ALA A 1 82 ? 4.555 -19.703 -14.062 1 97.56 82 ALA A O 1
ATOM 646 N N . LEU A 1 83 ? 4.363 -20.516 -12 1 97.06 83 LEU A N 1
ATOM 647 C CA . LEU A 1 83 ? 5.75 -20.969 -11.938 1 97.06 83 LEU A CA 1
ATOM 648 C C . LEU A 1 83 ? 6.008 -22.078 -12.945 1 97.06 83 LEU A C 1
ATOM 650 O O . LEU A 1 83 ? 7.102 -22.188 -13.5 1 97.06 83 LEU A O 1
ATOM 654 N N . LYS A 1 84 ? 4.996 -22.922 -13.133 1 96.12 84 LYS A N 1
ATOM 655 C CA . LYS A 1 84 ? 5.117 -23.938 -14.18 1 96.12 84 LYS A CA 1
ATOM 656 C C . LYS A 1 84 ? 5.289 -23.297 -15.555 1 96.12 84 LYS A C 1
ATOM 658 O O . LYS A 1 84 ? 6.152 -23.703 -16.328 1 96.12 84 LYS A O 1
ATOM 663 N N . ILE A 1 85 ? 4.473 -22.359 -15.828 1 96.19 85 ILE A N 1
ATOM 664 C CA . ILE A 1 85 ? 4.562 -21.625 -17.078 1 96.19 85 ILE A CA 1
ATOM 665 C C . ILE A 1 85 ? 5.934 -20.969 -17.188 1 96.19 85 ILE A C 1
ATOM 667 O O . ILE A 1 85 ? 6.59 -21.047 -18.234 1 96.19 85 ILE A O 1
ATOM 671 N N . TYR A 1 86 ? 6.344 -20.312 -16.156 1 96 86 TYR A N 1
ATOM 672 C CA . TYR A 1 86 ? 7.645 -19.656 -16.109 1 96 86 TYR A CA 1
ATOM 673 C C . TYR A 1 86 ? 8.766 -20.656 -16.375 1 96 86 TYR A C 1
ATOM 675 O O . TYR A 1 86 ? 9.672 -20.375 -17.172 1 96 86 TYR A O 1
ATOM 683 N N . ASN A 1 87 ? 8.727 -21.734 -15.695 1 94.81 87 ASN A N 1
ATOM 684 C CA . ASN A 1 87 ? 9.758 -22.766 -15.867 1 94.81 87 ASN A CA 1
ATOM 685 C C . ASN A 1 87 ? 9.828 -23.25 -17.312 1 94.81 87 ASN A C 1
ATOM 687 O O . ASN A 1 87 ? 10.914 -23.484 -17.828 1 94.81 87 ASN A O 1
ATOM 691 N N . THR A 1 88 ? 8.695 -23.438 -17.891 1 94.44 88 THR A N 1
ATOM 692 C CA . THR A 1 88 ? 8.672 -23.797 -19.312 1 94.44 88 THR A CA 1
ATOM 693 C C . THR A 1 88 ? 9.344 -22.719 -20.156 1 94.44 88 THR A C 1
ATOM 695 O O . THR A 1 88 ? 10.125 -23.031 -21.062 1 94.44 88 THR A O 1
ATOM 698 N N . HIS A 1 89 ? 9.086 -21.547 -19.859 1 94.31 89 HIS A N 1
ATOM 699 C CA . HIS A 1 89 ? 9.625 -20.391 -20.562 1 94.31 89 HIS A CA 1
ATOM 700 C C . HIS A 1 89 ? 11.148 -20.375 -20.5 1 94.31 89 HIS A C 1
ATOM 702 O O . HIS A 1 89 ? 11.82 -20.016 -21.469 1 94.31 89 HIS A O 1
ATOM 708 N N . ILE A 1 90 ? 11.711 -20.75 -19.391 1 93.56 90 ILE A N 1
ATOM 709 C CA . ILE A 1 90 ? 13.156 -20.656 -19.234 1 93.56 90 ILE A CA 1
ATOM 710 C C . ILE A 1 90 ? 13.781 -22.031 -19.484 1 93.56 90 ILE A C 1
ATOM 712 O O . ILE A 1 90 ? 14.883 -22.312 -19.016 1 93.56 90 ILE A O 1
ATOM 716 N N . ALA A 1 91 ? 13.094 -23 -20.047 1 91.88 91 ALA A N 1
ATOM 717 C CA . ALA A 1 91 ? 13.555 -24.312 -20.453 1 91.88 91 ALA A CA 1
ATOM 718 C C . ALA A 1 91 ? 13.875 -25.188 -19.234 1 91.88 91 ALA A C 1
ATOM 720 O O . ALA A 1 91 ? 14.867 -25.922 -19.25 1 91.88 91 ALA A O 1
ATOM 721 N N . ARG A 1 92 ? 13.18 -25 -18.203 1 91.06 92 ARG A N 1
ATOM 722 C CA . ARG A 1 92 ? 13.227 -25.844 -17.031 1 91.06 92 ARG A CA 1
ATOM 723 C C . ARG A 1 92 ? 11.891 -26.547 -16.781 1 91.06 92 ARG A C 1
ATOM 725 O O . ARG A 1 92 ? 11.406 -26.594 -15.656 1 91.06 92 ARG A O 1
ATOM 732 N N . ALA A 1 93 ? 11.43 -27.016 -17.812 1 85.19 93 ALA A N 1
ATOM 733 C CA . ALA A 1 93 ? 10.148 -27.719 -17.688 1 85.19 93 ALA A CA 1
ATOM 734 C C . ALA A 1 93 ? 10.297 -28.969 -16.844 1 85.19 93 ALA A C 1
ATOM 736 O O . ALA A 1 93 ? 11.359 -29.594 -16.812 1 85.19 93 ALA A O 1
ATOM 737 N N . GLY A 1 94 ? 9.266 -29.344 -16.078 1 80.94 94 GLY A N 1
ATOM 738 C CA . GLY A 1 94 ? 9.258 -30.578 -15.312 1 80.94 94 GLY A CA 1
ATOM 739 C C . GLY A 1 94 ? 9.586 -30.391 -13.844 1 80.94 94 GLY A C 1
ATOM 740 O O . GLY A 1 94 ? 9.477 -31.312 -13.047 1 80.94 94 GLY A O 1
ATOM 741 N N . ARG A 1 95 ? 10 -29.172 -13.578 1 74.69 95 ARG A N 1
ATOM 742 C CA . ARG A 1 95 ? 10.195 -28.891 -12.156 1 74.69 95 ARG A CA 1
ATOM 743 C C . ARG A 1 95 ? 8.867 -28.875 -11.406 1 74.69 95 ARG A C 1
ATOM 745 O O . ARG A 1 95 ? 7.867 -28.359 -11.922 1 74.69 95 ARG A O 1
ATOM 752 N N . LYS A 1 96 ? 8.805 -29.703 -10.305 1 70.38 96 LYS A N 1
ATOM 753 C CA . LYS A 1 96 ? 7.5 -29.922 -9.688 1 70.38 96 LYS A CA 1
ATOM 754 C C . LYS A 1 96 ? 7.438 -29.297 -8.297 1 70.38 96 LYS A C 1
ATOM 756 O O . LYS A 1 96 ? 6.348 -29.094 -7.754 1 70.38 96 LYS A O 1
ATOM 761 N N . ASN A 1 97 ? 8.617 -28.828 -7.812 1 86.5 97 ASN A N 1
ATOM 762 C CA . ASN A 1 97 ? 8.422 -28.594 -6.387 1 86.5 97 ASN A CA 1
ATOM 763 C C . ASN A 1 97 ? 8.617 -27.125 -6.016 1 86.5 97 ASN A C 1
ATOM 765 O O . ASN A 1 97 ? 9.75 -26.641 -5.969 1 86.5 97 ASN A O 1
ATOM 769 N N . VAL A 1 98 ? 7.406 -26.5 -6.016 1 94.62 98 VAL A N 1
ATOM 770 C CA . VAL A 1 98 ? 7.422 -25.156 -5.449 1 94.62 98 VAL A CA 1
ATOM 771 C C . VAL A 1 98 ? 7.512 -25.234 -3.928 1 94.62 98 VAL A C 1
ATOM 773 O O . VAL A 1 98 ? 6.777 -26 -3.295 1 94.62 98 VAL A O 1
ATOM 776 N N . ILE A 1 99 ? 8.508 -24.594 -3.314 1 94.69 99 ILE A N 1
ATOM 777 C CA . ILE A 1 99 ? 8.68 -24.547 -1.865 1 94.69 99 ILE A CA 1
ATOM 778 C C . ILE A 1 99 ? 7.891 -23.375 -1.286 1 94.69 99 ILE A C 1
ATOM 780 O O . ILE A 1 99 ? 8.102 -22.219 -1.675 1 94.69 99 ILE A O 1
ATOM 784 N N . TRP A 1 100 ? 6.906 -23.719 -0.492 1 93.69 100 TRP A N 1
ATOM 785 C CA . TRP A 1 100 ? 6.133 -22.703 0.221 1 93.69 100 TRP A CA 1
ATOM 786 C C . TRP A 1 100 ? 6.625 -22.562 1.657 1 93.69 100 TRP A C 1
ATOM 788 O O . TRP A 1 100 ? 6.754 -23.547 2.381 1 93.69 100 TRP A O 1
ATOM 798 N N . LYS A 1 101 ? 7.039 -21.266 2.053 1 90.19 101 LYS A N 1
ATOM 799 C CA . LYS A 1 101 ? 7.582 -20.969 3.373 1 90.19 101 LYS A CA 1
ATOM 800 C C . LYS A 1 101 ? 6.793 -19.859 4.051 1 90.19 101 LYS A C 1
ATOM 802 O O . LYS A 1 101 ? 6.145 -19.047 3.381 1 90.19 101 LYS A O 1
ATOM 807 N N . THR A 1 102 ? 6.809 -19.922 5.328 1 85.06 102 THR A N 1
ATOM 808 C CA . THR A 1 102 ? 6.34 -18.797 6.117 1 85.06 102 THR A CA 1
ATOM 809 C C . THR A 1 102 ? 7.516 -18 6.688 1 85.06 102 THR A C 1
ATOM 811 O O . THR A 1 102 ? 8.609 -18.547 6.855 1 85.06 102 THR A O 1
ATOM 814 N N . LEU A 1 103 ? 7.355 -16.719 6.719 1 76.25 103 LEU A N 1
ATOM 815 C CA . LEU A 1 103 ? 8.367 -15.898 7.379 1 76.25 103 LEU A CA 1
ATOM 816 C C . LEU A 1 103 ? 8.031 -15.703 8.852 1 76.25 103 LEU A C 1
ATOM 818 O O . LEU A 1 103 ? 6.93 -15.273 9.188 1 76.25 103 LEU A O 1
ATOM 822 N N . SER A 1 104 ? 8.867 -16.203 9.664 1 68.38 104 SER A N 1
ATOM 823 C CA . SER A 1 104 ? 8.688 -16.078 11.109 1 68.38 104 SER A CA 1
ATOM 824 C C . SER A 1 104 ? 8.977 -14.656 11.578 1 68.38 104 SER A C 1
ATOM 826 O O . SER A 1 104 ? 9.688 -13.906 10.906 1 68.38 104 SER A O 1
ATOM 828 N N . GLY A 1 105 ? 8.281 -14.297 12.641 1 69.75 105 GLY A N 1
ATOM 829 C CA . GLY A 1 105 ? 8.617 -13.047 13.305 1 69.75 105 GLY A CA 1
ATOM 830 C C . GLY A 1 105 ? 7.934 -11.844 12.68 1 69.75 105 GLY A C 1
ATOM 831 O O . GLY A 1 105 ? 8.289 -10.703 12.984 1 69.75 105 GLY A O 1
ATOM 832 N N . THR A 1 106 ? 7.047 -12.094 11.781 1 77.06 106 THR A N 1
ATOM 833 C CA . THR A 1 106 ? 6.316 -10.969 11.211 1 77.06 106 THR A CA 1
ATOM 834 C C . THR A 1 106 ? 5.262 -10.461 12.188 1 77.06 106 THR A C 1
ATOM 836 O O . THR A 1 106 ? 4.586 -11.25 12.852 1 77.06 106 THR A O 1
ATOM 839 N N . PRO A 1 107 ? 5.168 -9.188 12.273 1 81.06 107 PRO A N 1
ATOM 840 C CA . PRO A 1 107 ? 4.148 -8.633 13.164 1 81.06 107 PRO A CA 1
ATOM 841 C C . PRO A 1 107 ? 2.736 -9.102 12.812 1 81.06 107 PRO A C 1
ATOM 843 O O . PRO A 1 107 ? 2.432 -9.32 11.641 1 81.06 107 PRO A O 1
ATOM 846 N N . LYS A 1 108 ? 2.039 -9.32 13.898 1 84.94 108 LYS A N 1
ATOM 847 C CA . LYS A 1 108 ? 0.638 -9.695 13.734 1 84.94 108 LYS A CA 1
ATOM 848 C C . LYS A 1 108 ? -0.287 -8.523 14.055 1 84.94 108 LYS A C 1
ATOM 850 O O . LYS A 1 108 ? -0.003 -7.73 14.953 1 84.94 108 LYS A O 1
ATOM 855 N N . GLN A 1 109 ? -1.3 -8.469 13.188 1 85.56 109 GLN A N 1
ATOM 856 C CA . GLN A 1 109 ? -2.273 -7.406 13.438 1 85.56 109 GLN A CA 1
ATOM 857 C C . GLN A 1 109 ? -3.062 -7.68 14.719 1 85.56 109 GLN A C 1
ATOM 859 O O . GLN A 1 109 ? -3.393 -8.828 15.016 1 85.56 109 GLN A O 1
ATOM 864 N N . PRO A 1 110 ? -3.359 -6.48 15.422 1 84.25 110 PRO A N 1
ATOM 865 C CA . PRO A 1 110 ? -4.09 -6.648 16.672 1 84.25 110 PRO A CA 1
ATOM 866 C C . PRO A 1 110 ? -5.586 -6.871 16.469 1 84.25 110 PRO A C 1
ATOM 868 O O . PRO A 1 110 ? -6.25 -7.477 17.312 1 84.25 110 PRO A O 1
ATOM 871 N N . SER A 1 111 ? -6.125 -6.352 15.398 1 82.62 111 SER A N 1
ATOM 872 C CA . SER A 1 111 ? -7.547 -6.5 15.117 1 82.62 111 SER A CA 1
ATOM 873 C C . SER A 1 111 ? -7.777 -7.219 13.789 1 82.62 111 SER A C 1
ATOM 875 O O . SER A 1 111 ? -6.82 -7.648 13.141 1 82.62 111 SER A O 1
ATOM 877 N N . ASN A 1 112 ? -9.062 -7.324 13.5 1 82 112 ASN A N 1
ATOM 878 C CA . ASN A 1 112 ? -9.414 -8.125 12.328 1 82 112 ASN A CA 1
ATOM 879 C C . ASN A 1 112 ? -9.523 -7.262 11.078 1 82 112 ASN A C 1
ATOM 881 O O . ASN A 1 112 ? -9.875 -7.758 10.008 1 82 112 ASN A O 1
ATOM 885 N N . VAL A 1 113 ? -9.141 -5.988 11.266 1 83.19 113 VAL A N 1
ATOM 886 C CA . VAL A 1 113 ? -9.477 -5.141 10.133 1 83.19 113 VAL A CA 1
ATOM 887 C C . VAL A 1 113 ? -8.219 -4.445 9.617 1 83.19 113 VAL A C 1
ATOM 889 O O . VAL A 1 113 ? -8.266 -3.725 8.617 1 83.19 113 VAL A O 1
ATOM 892 N N . GLU A 1 114 ? -6.992 -4.676 10.164 1 88.44 114 GLU A N 1
ATOM 893 C CA . GLU A 1 114 ? -5.797 -3.914 9.812 1 88.44 114 GLU A CA 1
ATOM 894 C C . GLU A 1 114 ? -4.883 -4.715 8.891 1 88.44 114 GLU A C 1
ATOM 896 O O . GLU A 1 114 ? -3.688 -4.438 8.805 1 88.44 114 GLU A O 1
ATOM 901 N N . CYS A 1 115 ? -5.426 -5.656 8.172 1 91.81 115 CYS A N 1
ATOM 902 C CA . CYS A 1 115 ? -4.602 -6.551 7.375 1 91.81 115 CYS A CA 1
ATOM 903 C C . CYS A 1 115 ? -3.895 -5.793 6.258 1 91.81 115 CYS A C 1
ATOM 905 O O . CYS A 1 115 ? -2.709 -6.016 6.004 1 91.81 115 CYS A O 1
ATOM 907 N N . GLY A 1 116 ? -4.625 -4.895 5.594 1 92.62 116 GLY A N 1
ATOM 908 C CA . GLY A 1 116 ? -4.008 -4.098 4.543 1 92.62 116 GLY A CA 1
ATOM 909 C C . GLY A 1 116 ? -2.834 -3.273 5.027 1 92.62 116 GLY A C 1
ATOM 910 O O . GLY A 1 116 ? -1.79 -3.225 4.375 1 92.62 116 GLY A O 1
ATOM 911 N N . TYR A 1 117 ? -3.041 -2.703 6.164 1 92.88 117 TYR A N 1
ATOM 912 C CA . TYR A 1 117 ? -1.997 -1.898 6.789 1 92.88 117 TYR A CA 1
ATOM 913 C C . TYR A 1 117 ? -0.755 -2.736 7.066 1 92.88 117 TYR A C 1
ATOM 915 O O . TYR A 1 117 ? 0.364 -2.324 6.754 1 92.88 117 TYR A O 1
ATOM 923 N N . TYR A 1 118 ? -0.843 -3.846 7.551 1 93.75 118 TYR A N 1
ATOM 924 C CA . TYR A 1 118 ? 0.281 -4.703 7.906 1 93.75 118 TYR A CA 1
ATOM 925 C C . TYR A 1 118 ? 0.957 -5.262 6.664 1 93.75 118 TYR A C 1
ATOM 927 O O . TYR A 1 118 ? 2.174 -5.461 6.645 1 93.75 118 TYR A O 1
ATOM 935 N N . VAL A 1 119 ? 0.22 -5.547 5.633 1 94.25 119 VAL A N 1
ATOM 936 C CA . VAL A 1 119 ? 0.823 -5.977 4.375 1 94.25 119 VAL A CA 1
ATOM 937 C C . VAL A 1 119 ? 1.741 -4.879 3.842 1 94.25 119 VAL A C 1
ATOM 939 O O . VAL A 1 119 ? 2.838 -5.16 3.352 1 94.25 119 VAL A O 1
ATOM 942 N N . MET A 1 120 ? 1.313 -3.619 3.926 1 94.38 120 MET A N 1
ATOM 943 C CA . MET A 1 120 ? 2.162 -2.51 3.502 1 94.38 120 MET A CA 1
ATOM 944 C C . MET A 1 120 ? 3.438 -2.449 4.34 1 94.38 120 MET A C 1
ATOM 946 O O . MET A 1 120 ? 4.516 -2.16 3.814 1 94.38 120 MET A O 1
ATOM 950 N N . ARG A 1 121 ? 3.328 -2.723 5.633 1 92.31 121 ARG A N 1
ATOM 951 C CA . ARG A 1 121 ? 4.504 -2.754 6.496 1 92.31 121 ARG A CA 1
ATOM 952 C C . ARG A 1 121 ? 5.461 -3.867 6.078 1 92.31 121 ARG A C 1
ATOM 954 O O . ARG A 1 121 ? 6.676 -3.67 6.059 1 92.31 121 ARG A O 1
ATOM 961 N N . PHE A 1 122 ? 4.906 -5.043 5.77 1 93.12 122 PHE A N 1
ATOM 962 C CA . PHE A 1 122 ? 5.73 -6.133 5.27 1 93.12 122 PHE A CA 1
ATOM 963 C C . PHE A 1 122 ? 6.48 -5.711 4.012 1 93.12 122 PHE A C 1
ATOM 965 O O . PHE A 1 122 ? 7.688 -5.938 3.896 1 93.12 122 PHE A O 1
ATOM 972 N N . MET A 1 123 ? 5.738 -5.102 3.117 1 93.75 123 MET A N 1
ATOM 973 C CA . MET A 1 123 ? 6.328 -4.684 1.85 1 93.75 123 MET A CA 1
ATOM 974 C C . MET A 1 123 ? 7.484 -3.717 2.082 1 93.75 123 MET A C 1
ATOM 976 O O . MET A 1 123 ? 8.539 -3.848 1.463 1 93.75 123 MET A O 1
ATOM 980 N N . ARG A 1 124 ? 7.32 -2.795 2.941 1 91.06 124 ARG A N 1
ATOM 981 C CA . ARG A 1 124 ? 8.375 -1.843 3.266 1 91.06 124 ARG A CA 1
ATOM 982 C C . ARG A 1 124 ? 9.625 -2.561 3.76 1 91.06 124 ARG A C 1
ATOM 984 O O . ARG A 1 124 ? 10.734 -2.293 3.285 1 91.06 124 ARG A O 1
ATOM 991 N N . ASP A 1 125 ? 9.43 -3.416 4.688 1 89.69 125 ASP A N 1
ATOM 992 C CA . ASP A 1 125 ? 10.562 -4.113 5.289 1 89.69 125 ASP A CA 1
ATOM 993 C C . ASP A 1 125 ? 11.305 -4.953 4.246 1 89.69 125 ASP A C 1
ATOM 995 O O . ASP A 1 125 ? 12.531 -5.016 4.254 1 89.69 125 ASP A O 1
ATOM 999 N N . ILE A 1 126 ? 10.609 -5.543 3.393 1 90.81 126 ILE A N 1
ATOM 1000 C CA . ILE A 1 126 ? 11.195 -6.395 2.367 1 90.81 126 ILE A CA 1
ATOM 1001 C C . ILE A 1 126 ? 11.906 -5.531 1.327 1 90.81 126 ILE A C 1
ATOM 1003 O O . ILE A 1 126 ? 12.984 -5.895 0.84 1 90.81 126 ILE A O 1
ATOM 1007 N N . ILE A 1 127 ? 11.289 -4.434 0.924 1 90.12 127 ILE A N 1
ATOM 1008 C CA . ILE A 1 127 ? 11.898 -3.502 -0.02 1 90.12 127 ILE A CA 1
ATOM 1009 C C . ILE A 1 127 ? 13.234 -3.008 0.533 1 90.12 127 ILE A C 1
ATOM 1011 O O . ILE A 1 127 ? 14.211 -2.885 -0.208 1 90.12 127 ILE A O 1
ATOM 1015 N N . MET A 1 128 ? 13.266 -2.744 1.83 1 87.88 128 MET A N 1
ATOM 1016 C CA . MET A 1 128 ? 14.477 -2.25 2.477 1 87.88 128 MET A CA 1
ATOM 1017 C C . MET A 1 128 ? 15.523 -3.352 2.586 1 87.88 128 MET A C 1
ATOM 1019 O O . MET A 1 128 ? 16.734 -3.074 2.588 1 87.88 128 MET A O 1
ATOM 1023 N N . ASP A 1 129 ? 15.055 -4.633 2.695 1 87.19 129 ASP A N 1
ATOM 1024 C CA . ASP A 1 129 ? 15.938 -5.793 2.752 1 87.19 129 ASP A CA 1
ATOM 1025 C C . ASP A 1 129 ? 15.391 -6.945 1.915 1 87.19 129 ASP A C 1
ATOM 1027 O O . ASP A 1 129 ? 14.773 -7.867 2.449 1 87.19 129 ASP A O 1
ATOM 1031 N N . PRO A 1 130 ? 15.719 -6.938 0.671 1 88.56 130 PRO A N 1
ATOM 1032 C CA . PRO A 1 130 ? 15.148 -7.941 -0.233 1 88.56 130 PRO A CA 1
ATOM 1033 C C . PRO A 1 130 ? 15.828 -9.305 -0.101 1 88.56 130 PRO A C 1
ATOM 1035 O O . PRO A 1 130 ? 15.422 -10.266 -0.756 1 88.56 130 PRO A O 1
ATOM 1038 N N . SER A 1 131 ? 16.828 -9.422 0.743 1 84.69 131 SER A N 1
ATOM 1039 C CA . SER A 1 131 ? 17.469 -10.719 0.961 1 84.69 131 SER A CA 1
ATOM 1040 C C . SER A 1 131 ? 16.578 -11.641 1.782 1 84.69 131 SER A C 1
ATOM 1042 O O . SER A 1 131 ? 16.797 -12.852 1.821 1 84.69 131 SER A O 1
ATOM 1044 N N . LEU A 1 132 ? 15.492 -11.047 2.361 1 79.44 132 LEU A N 1
ATOM 1045 C CA . LEU A 1 132 ? 14.531 -11.742 3.221 1 79.44 132 LEU A CA 1
ATOM 1046 C C . LEU A 1 132 ? 15.234 -12.359 4.426 1 79.44 132 LEU A C 1
ATOM 1048 O O . LEU A 1 132 ? 14.781 -13.375 4.961 1 79.44 132 LEU A O 1
ATOM 1052 N N . GLY A 1 133 ? 16.469 -11.93 4.676 1 66.5 133 GLY A N 1
ATOM 1053 C CA . GLY A 1 133 ? 17.203 -12.406 5.832 1 66.5 133 GLY A CA 1
ATOM 1054 C C . GLY A 1 133 ? 16.5 -12.141 7.148 1 66.5 133 GLY A C 1
ATOM 1055 O O . GLY A 1 133 ? 16.953 -12.57 8.203 1 66.5 133 GLY A O 1
ATOM 1056 N N . PHE A 1 134 ? 15.586 -11.281 7.086 1 55.47 134 PHE A N 1
ATOM 1057 C CA . PHE A 1 134 ? 14.859 -11.078 8.336 1 55.47 134 PHE A CA 1
ATOM 1058 C C . PHE A 1 134 ? 14.164 -12.359 8.773 1 55.47 134 PHE A C 1
ATOM 1060 O O . PHE A 1 134 ? 13.633 -12.438 9.883 1 55.47 134 PHE A O 1
ATOM 1067 N N . GLU A 1 135 ? 13.945 -13.273 7.672 1 50.81 135 GLU A N 1
ATOM 1068 C CA . GLU A 1 135 ? 13.391 -14.562 8.078 1 50.81 135 GLU A CA 1
ATOM 1069 C C . GLU A 1 135 ? 14.016 -15.047 9.375 1 50.81 135 GLU A C 1
ATOM 1071 O O . GLU A 1 135 ? 13.336 -15.609 10.234 1 50.81 135 GLU A O 1
ATOM 1076 N N . TYR A 1 136 ? 15.328 -15.219 9.281 1 43.91 136 TYR A N 1
ATOM 1077 C CA . TYR A 1 136 ? 16.031 -15.852 10.383 1 43.91 136 TYR A CA 1
ATOM 1078 C C . TYR A 1 136 ? 16.109 -14.914 11.586 1 43.91 136 TYR A C 1
ATOM 1080 O O . TYR A 1 136 ? 16.516 -15.328 12.68 1 43.91 136 TYR A O 1
ATOM 1088 N N . LYS A 1 137 ? 16.375 -13.625 11.266 1 42.12 137 LYS A N 1
ATOM 1089 C CA . LYS A 1 137 ? 16.766 -12.852 12.438 1 42.12 137 LYS A CA 1
ATOM 1090 C C . LYS A 1 137 ? 15.586 -12.609 13.367 1 42.12 137 LYS A C 1
ATOM 1092 O O . LYS A 1 137 ? 14.547 -12.117 12.938 1 42.12 137 LYS A O 1
ATOM 1097 N N . GLY A 1 138 ? 15.273 -13.414 14.273 1 36.81 138 GLY A N 1
ATOM 1098 C CA . GLY A 1 138 ? 14.344 -13.367 15.391 1 36.81 138 GLY A CA 1
ATOM 1099 C C . GLY A 1 138 ? 13.742 -11.992 15.617 1 36.81 138 GLY A C 1
ATOM 1100 O O . GLY A 1 138 ? 13.859 -11.117 14.758 1 36.81 138 GLY A O 1
ATOM 1101 N N . SER A 1 139 ? 13.508 -11.5 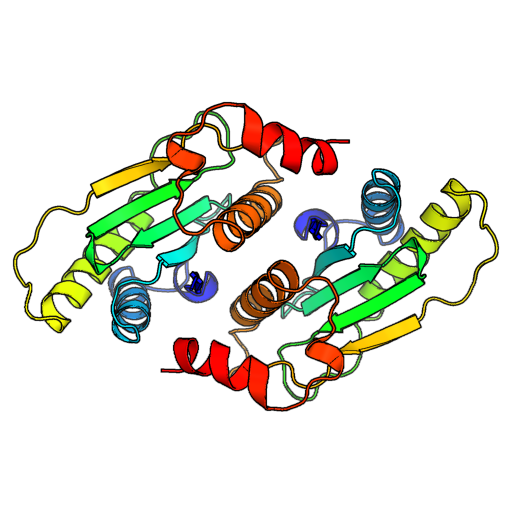16.938 1 38.09 139 SER A N 1
ATOM 1102 C CA . SER A 1 139 ? 12.805 -10.523 17.766 1 38.09 139 SER A CA 1
ATOM 1103 C C . SER A 1 139 ? 13.18 -9.102 17.391 1 38.09 139 SER A C 1
ATOM 1105 O O . SER A 1 139 ? 12.398 -8.172 17.578 1 38.09 139 SER A O 1
ATOM 1107 N N . GLY A 1 140 ? 14.43 -8.859 17.047 1 36.59 140 GLY A N 1
ATOM 1108 C CA . GLY A 1 140 ? 14.992 -7.535 17.266 1 36.59 140 GLY A CA 1
ATOM 1109 C C . GLY A 1 140 ? 14.711 -6.578 16.109 1 36.59 140 GLY A C 1
ATOM 1110 O O . GLY A 1 140 ? 14.844 -5.363 16.281 1 36.59 140 GLY A O 1
ATOM 1111 N N . TYR A 1 141 ? 14.844 -7.016 14.945 1 38.09 141 TYR A N 1
ATOM 1112 C CA . TYR A 1 141 ? 14.773 -6.039 13.867 1 38.09 141 TYR A CA 1
ATOM 1113 C C . TYR A 1 141 ? 13.375 -5.43 13.781 1 38.09 141 TYR A C 1
ATOM 1115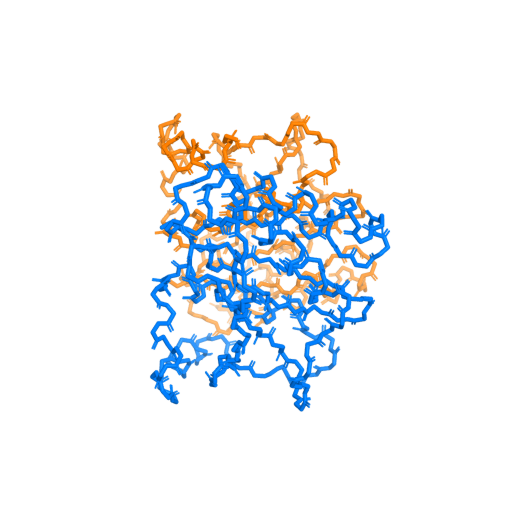 O O . TYR A 1 141 ? 13.234 -4.227 13.555 1 38.09 141 TYR A O 1
ATOM 1123 N N . HIS A 1 142 ? 12.422 -6.258 13.781 1 42.88 142 HIS A N 1
ATOM 1124 C CA . HIS A 1 142 ? 11.047 -5.766 13.734 1 42.88 142 HIS A CA 1
ATOM 1125 C C . HIS A 1 142 ? 10.742 -4.852 14.914 1 42.88 142 HIS A C 1
ATOM 1127 O O . HIS A 1 142 ? 9.883 -3.975 14.82 1 42.88 142 HIS A O 1
ATOM 1133 N N . ARG A 1 143 ? 11.414 -5.281 16.031 1 37.38 143 ARG A N 1
ATOM 1134 C CA . ARG A 1 143 ? 11.164 -4.453 17.203 1 37.38 143 ARG A CA 1
ATOM 1135 C C . ARG A 1 143 ? 11.68 -3.035 17 1 37.38 143 ARG A C 1
ATOM 1137 O O . ARG A 1 143 ? 11.141 -2.084 17.562 1 37.38 143 ARG A O 1
ATOM 1144 N N . ARG A 1 144 ? 12.898 -3.062 16.391 1 36.06 144 ARG A N 1
ATOM 1145 C CA . ARG A 1 144 ? 13.422 -1.699 16.391 1 36.06 144 ARG A CA 1
ATOM 1146 C C . ARG A 1 144 ? 12.625 -0.814 15.438 1 36.06 144 ARG A C 1
ATOM 1148 O O . ARG A 1 144 ? 12.445 0.378 15.695 1 36.06 144 ARG A O 1
ATOM 1155 N N . ARG A 1 145 ? 12.188 -1.44 14.352 1 40.09 145 ARG A N 1
ATOM 1156 C CA . ARG A 1 145 ? 11.531 -0.645 13.312 1 40.09 145 ARG A CA 1
ATOM 1157 C C . ARG A 1 145 ? 10.07 -0.4 13.656 1 40.09 145 ARG A C 1
ATOM 1159 O O . ARG A 1 145 ? 9.469 0.565 13.188 1 40.09 145 ARG A O 1
ATOM 1166 N N . LEU A 1 146 ? 9.344 -1.476 14.289 1 37.41 146 LEU A N 1
ATOM 1167 C CA . LEU A 1 146 ? 7.973 -1.347 14.773 1 37.41 146 LEU A CA 1
ATOM 1168 C C . LEU A 1 146 ? 7.883 -0.308 15.883 1 37.41 146 LEU A C 1
ATOM 1170 O O . LEU A 1 146 ? 6.828 0.296 16.094 1 37.41 146 LEU A O 1
ATOM 1174 N N . CYS A 1 147 ? 8.898 -0.408 16.75 1 34.62 147 CYS A N 1
ATOM 1175 C CA . CYS A 1 147 ? 8.7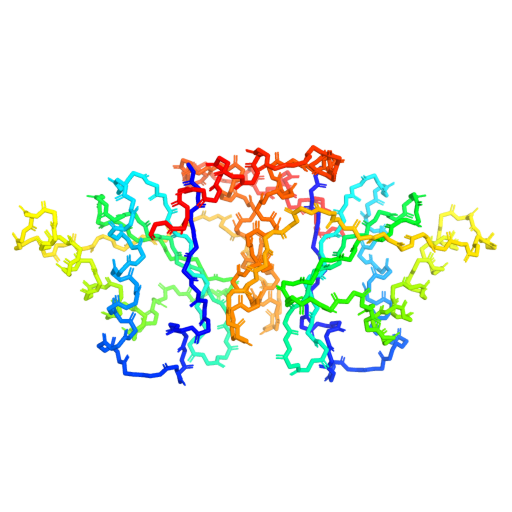97 0.514 17.875 1 34.62 147 CYS A CA 1
ATOM 1176 C C . CYS A 1 147 ? 8.414 1.912 17.406 1 34.62 147 CYS A C 1
ATOM 1178 O O . CYS A 1 147 ? 7.805 2.678 18.141 1 34.62 147 CYS A O 1
ATOM 1180 N N . ASN A 1 148 ? 8.883 2.189 16.281 1 36.44 148 ASN A N 1
ATOM 1181 C CA . ASN A 1 148 ? 8.531 3.553 15.891 1 36.44 148 ASN A CA 1
ATOM 1182 C C . ASN A 1 148 ? 7.121 3.631 15.328 1 36.44 148 ASN A C 1
ATOM 1184 O O . ASN A 1 148 ? 6.59 4.723 15.125 1 36.44 148 ASN A O 1
ATOM 1188 N N . ASP A 1 149 ? 6.582 2.568 14.844 1 38.94 149 ASP A N 1
ATOM 1189 C CA . ASP A 1 149 ? 5.219 2.576 14.32 1 38.94 149 ASP A CA 1
ATOM 1190 C C . ASP A 1 149 ? 4.207 2.307 15.43 1 38.94 149 ASP A C 1
ATOM 1192 O O . ASP A 1 149 ? 3.006 2.52 15.25 1 38.94 149 ASP A O 1
ATOM 1196 N N . SER A 1 150 ? 4.488 1.5 16.453 1 33.16 150 SER A N 1
ATOM 1197 C CA . SER A 1 150 ? 3.574 1.074 17.5 1 33.16 150 SER A CA 1
ATOM 1198 C C . SER A 1 150 ? 3.264 2.219 18.469 1 33.16 150 SER A C 1
ATOM 1200 O O . SER A 1 150 ? 2.576 2.025 19.469 1 33.16 150 SER A O 1
ATOM 1202 N N . GLY A 1 151 ? 3.938 3.361 18.422 1 29.23 151 GLY A N 1
ATOM 1203 C CA . GLY A 1 151 ? 3.461 4.234 19.484 1 29.23 151 GLY A CA 1
ATOM 1204 C C . GLY A 1 151 ? 2.08 4.801 19.203 1 29.23 151 GLY A C 1
ATOM 1205 O O . GLY A 1 151 ? 1.673 4.938 18.047 1 29.23 151 GLY A O 1
ATOM 1206 N N . MET B 1 1 ? 12.953 7.348 8.023 1 75.62 1 MET B N 1
ATOM 1207 C CA . MET B 1 1 ? 12.008 6.254 8.211 1 75.62 1 MET B CA 1
ATOM 1208 C C . MET B 1 1 ? 10.648 6.605 7.625 1 75.62 1 MET B C 1
ATOM 1210 O O . MET B 1 1 ? 10.266 7.777 7.582 1 75.62 1 MET B O 1
ATOM 1214 N N . VAL B 1 2 ? 9.953 5.664 6.961 1 90.5 2 VAL B N 1
ATOM 1215 C CA . VAL B 1 2 ? 8.68 5.895 6.289 1 90.5 2 VAL B CA 1
ATOM 1216 C C . VAL B 1 2 ? 7.559 5.188 7.047 1 90.5 2 VAL B C 1
ATOM 1218 O O . VAL B 1 2 ? 7.695 4.023 7.43 1 90.5 2 VAL B O 1
ATOM 1221 N N . GLY B 1 3 ? 6.59 5.965 7.473 1 93.06 3 GLY B N 1
ATOM 1222 C CA . GLY B 1 3 ? 5.387 5.418 8.078 1 93.06 3 GLY B CA 1
ATOM 1223 C C . GLY B 1 3 ? 4.219 5.324 7.117 1 93.06 3 GLY B C 1
ATOM 1224 O O . GLY B 1 3 ? 4.301 5.809 5.988 1 93.06 3 GLY B O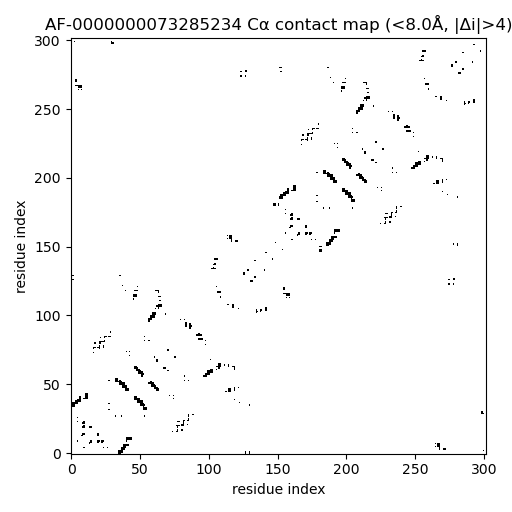 1
ATOM 1225 N N . PHE B 1 4 ? 3.07 4.625 7.684 1 95 4 PHE B N 1
ATOM 1226 C CA . PHE B 1 4 ? 1.888 4.457 6.848 1 95 4 PHE B CA 1
ATOM 1227 C C . PHE B 1 4 ? 0.638 4.938 7.574 1 95 4 PHE B C 1
ATOM 1229 O O . PHE B 1 4 ? 0.576 4.898 8.805 1 95 4 PHE B O 1
ATOM 1236 N N . ILE B 1 5 ? -0.26 5.406 6.812 1 96 5 ILE B N 1
ATOM 1237 C CA . ILE B 1 5 ? -1.642 5.594 7.238 1 96 5 ILE B CA 1
ATOM 1238 C C . ILE B 1 5 ? -2.529 4.527 6.598 1 96 5 ILE B C 1
ATOM 1240 O O . ILE B 1 5 ? -2.441 4.281 5.395 1 96 5 ILE B O 1
ATOM 1244 N N . ASP B 1 6 ? -3.363 3.939 7.406 1 94 6 ASP B N 1
ATOM 1245 C CA . ASP B 1 6 ? -4.203 2.826 6.969 1 94 6 ASP B CA 1
ATOM 1246 C C . ASP B 1 6 ? -5.273 3.299 5.992 1 94 6 ASP B C 1
ATOM 1248 O O . ASP B 1 6 ? -6.199 4.016 6.375 1 94 6 ASP B O 1
ATOM 1252 N N . PRO B 1 7 ? -5.176 2.746 4.711 1 94.81 7 PRO B N 1
ATOM 1253 C CA . PRO B 1 7 ? -6.156 3.221 3.732 1 94.81 7 PRO B CA 1
ATOM 1254 C C . PRO B 1 7 ? -7.586 2.805 4.078 1 94.81 7 PRO B C 1
ATOM 1256 O O . PRO B 1 7 ? -8.539 3.494 3.707 1 94.81 7 PRO B O 1
ATOM 1259 N N . ALA B 1 8 ? -7.773 1.755 4.852 1 91.94 8 ALA B N 1
ATOM 1260 C CA . ALA B 1 8 ? -9.109 1.268 5.195 1 91.94 8 ALA B CA 1
ATOM 1261 C C . ALA B 1 8 ? -9.828 2.246 6.121 1 91.94 8 ALA B C 1
ATOM 1263 O O . ALA B 1 8 ? -11.055 2.283 6.16 1 91.94 8 ALA B O 1
ATOM 1264 N N . THR B 1 9 ? -9.109 3.033 6.781 1 94.19 9 THR B N 1
ATOM 1265 C CA . THR B 1 9 ? -9.703 3.912 7.781 1 94.19 9 THR B CA 1
ATOM 1266 C C . THR B 1 9 ? -9.875 5.324 7.227 1 94.19 9 THR B C 1
ATOM 1268 O O . THR B 1 9 ? -10.586 6.145 7.812 1 94.19 9 THR B O 1
ATOM 1271 N N . VAL B 1 10 ? -9.25 5.609 6.117 1 96.81 10 VAL B N 1
ATOM 1272 C CA . VAL B 1 10 ? -9.242 7.012 5.707 1 96.81 10 VAL B CA 1
ATOM 1273 C C . VAL B 1 10 ? -9.906 7.152 4.34 1 96.81 10 VAL B C 1
ATOM 1275 O O . VAL B 1 10 ? -10.297 8.25 3.941 1 96.81 10 VAL B O 1
ATOM 1278 N N . SER B 1 11 ? -10 6.023 3.543 1 96.12 11 SER B N 1
ATOM 1279 C CA . SER B 1 11 ? -10.547 6.086 2.191 1 96.12 11 SER B CA 1
ATOM 1280 C C . SER B 1 11 ? -12.047 6.336 2.211 1 96.12 11 SER B C 1
ATOM 1282 O O . SER B 1 11 ? -12.664 6.379 3.279 1 96.12 11 SER B O 1
ATOM 1284 N N . ALA B 1 12 ? -12.57 6.551 1.018 1 94.5 12 ALA B N 1
ATOM 1285 C CA . ALA B 1 12 ? -13.992 6.867 0.883 1 94.5 12 ALA B CA 1
ATOM 1286 C C . ALA B 1 12 ? -14.852 5.812 1.575 1 94.5 12 ALA B C 1
ATOM 1288 O O . ALA B 1 12 ? -14.531 4.625 1.558 1 94.5 12 ALA B O 1
ATOM 1289 N N . ASN B 1 13 ? -15.859 6.23 2.293 1 89.62 13 ASN B N 1
ATOM 1290 C CA . ASN B 1 13 ? -16.906 5.414 2.898 1 89.62 13 ASN B CA 1
ATOM 1291 C C . ASN B 1 13 ? -16.438 4.762 4.195 1 89.62 13 ASN B C 1
ATOM 1293 O O . ASN B 1 13 ? -17 3.76 4.633 1 89.62 13 ASN B O 1
ATOM 1297 N N . SER B 1 14 ? -15.305 5.242 4.863 1 91.5 14 SER B N 1
ATOM 1298 C CA . SER B 1 14 ? -14.781 4.676 6.105 1 91.5 14 SER B CA 1
ATOM 1299 C C . SER B 1 14 ? -15.219 5.508 7.309 1 91.5 14 SER B C 1
ATOM 1301 O O . SER B 1 14 ? -14.656 5.367 8.398 1 91.5 14 SER B O 1
ATOM 1303 N N . GLY B 1 15 ? -16.203 6.387 7.199 1 93.81 15 GLY B N 1
ATOM 1304 C CA . GLY B 1 15 ? -16.609 7.266 8.281 1 93.81 15 GLY B CA 1
ATOM 1305 C C . GLY B 1 15 ? -16.703 8.719 7.867 1 93.81 15 GLY B C 1
ATOM 1306 O O . GLY B 1 15 ? -16.703 9.031 6.672 1 93.81 15 GLY B O 1
ATOM 1307 N N . THR B 1 16 ? -16.828 9.625 8.922 1 96.19 16 THR B N 1
ATOM 1308 C CA . THR B 1 16 ? -16.922 11.055 8.664 1 96.19 16 THR B CA 1
ATOM 1309 C C . THR B 1 16 ? -15.539 11.648 8.422 1 96.19 16 THR B C 1
ATOM 1311 O O . THR B 1 16 ? -14.523 11.031 8.773 1 96.19 16 THR B O 1
ATOM 1314 N N . ILE B 1 17 ? -15.531 12.773 7.836 1 96.12 17 ILE B N 1
ATOM 1315 C CA . ILE B 1 17 ? -14.281 13.484 7.613 1 96.12 17 ILE B CA 1
ATOM 1316 C C . ILE B 1 17 ? -13.578 13.727 8.945 1 96.12 17 ILE B C 1
ATOM 1318 O O . ILE B 1 17 ? -12.367 13.562 9.055 1 96.12 17 ILE B O 1
ATOM 1322 N N . THR B 1 18 ? -14.336 14.117 9.969 1 97.38 18 THR B N 1
ATOM 1323 C CA . THR B 1 18 ? -13.789 14.406 11.289 1 97.38 18 THR B CA 1
ATOM 1324 C C . THR B 1 18 ? -13.125 13.172 11.883 1 97.38 18 THR B C 1
ATOM 1326 O O . THR B 1 18 ? -12.008 13.25 12.398 1 97.38 18 THR B O 1
ATOM 1329 N N . GLU B 1 19 ? -13.789 12.023 11.766 1 97.75 19 GLU B N 1
ATOM 1330 C CA . GLU B 1 19 ? -13.242 10.773 12.281 1 97.75 19 GLU B CA 1
ATOM 1331 C C . GLU B 1 19 ? -11.961 10.391 11.547 1 97.75 19 GLU B C 1
ATOM 1333 O O . GLU B 1 19 ? -10.953 10.039 12.172 1 97.75 19 GLU B O 1
ATOM 1338 N N . ARG B 1 20 ? -12.016 10.516 10.266 1 98 20 ARG B N 1
ATOM 1339 C CA . ARG B 1 20 ? -10.859 10.172 9.438 1 98 20 ARG B CA 1
ATOM 1340 C C . ARG B 1 20 ? -9.695 11.109 9.711 1 98 20 ARG B C 1
ATOM 1342 O O . ARG B 1 20 ? -8.547 10.672 9.797 1 98 20 ARG B O 1
ATOM 1349 N N . SER B 1 21 ? -9.914 12.383 9.953 1 98.12 21 SER B N 1
ATOM 1350 C CA . SER B 1 21 ? -8.891 13.367 10.281 1 98.12 21 SER B CA 1
ATOM 1351 C C . SER B 1 21 ? -8.227 13.039 11.617 1 98.12 21 SER B C 1
ATOM 1353 O O . SER B 1 21 ? -7.004 13.148 11.742 1 98.12 21 SER B O 1
ATOM 1355 N N . ARG B 1 22 ? -9 12.641 12.516 1 98 22 ARG B N 1
ATOM 1356 C CA . ARG B 1 22 ? -8.477 12.32 13.844 1 98 22 ARG B CA 1
ATOM 1357 C C . ARG B 1 22 ? -7.562 11.102 13.789 1 98 22 ARG B C 1
ATOM 1359 O O . ARG B 1 22 ? -6.555 11.047 14.492 1 98 22 ARG B O 1
ATOM 1366 N N . LEU B 1 23 ? -7.953 10.148 13.016 1 96.88 23 LEU B N 1
ATOM 1367 C CA . LEU B 1 23 ? -7.137 8.945 12.859 1 96.88 23 LEU B CA 1
ATOM 1368 C C . LEU B 1 23 ? -5.793 9.281 12.219 1 96.88 23 LEU B C 1
ATOM 1370 O O . LEU B 1 23 ? -4.754 8.773 12.641 1 96.88 23 LEU B O 1
ATOM 1374 N N . VAL B 1 24 ? -5.809 10.156 11.172 1 97.69 24 VAL B N 1
ATOM 1375 C CA . VAL B 1 24 ? -4.57 10.609 10.547 1 97.69 24 VAL B CA 1
ATOM 1376 C C . VAL B 1 24 ? -3.729 11.383 11.562 1 97.69 24 VAL B C 1
ATOM 1378 O O . VAL B 1 24 ? -2.533 11.117 11.711 1 97.69 24 VAL B O 1
ATOM 1381 N N . ALA B 1 25 ? -4.359 12.25 12.312 1 97.5 25 ALA B N 1
ATOM 1382 C CA . ALA B 1 25 ? -3.658 13.047 13.312 1 97.5 25 ALA B CA 1
ATOM 1383 C C . ALA B 1 25 ? -3.01 12.156 14.367 1 97.5 25 ALA B C 1
ATOM 1385 O O . ALA B 1 25 ? -1.865 12.391 14.766 1 97.5 25 ALA B O 1
ATOM 1386 N N . ALA B 1 26 ? -3.721 11.195 14.812 1 96.5 26 ALA B N 1
ATOM 1387 C CA . ALA B 1 26 ? -3.215 10.273 15.828 1 96.5 26 ALA B CA 1
ATOM 1388 C C . ALA B 1 26 ? -1.946 9.578 15.352 1 96.5 26 ALA B C 1
ATOM 1390 O O . ALA B 1 26 ? -1.021 9.352 16.141 1 96.5 26 ALA B O 1
ATOM 1391 N N . ARG B 1 27 ? -1.899 9.234 14.117 1 94.44 27 ARG B N 1
ATOM 1392 C CA . ARG B 1 27 ? -0.718 8.602 13.539 1 94.44 27 ARG B CA 1
ATOM 1393 C C . ARG B 1 27 ? 0.454 9.578 13.492 1 94.44 27 ARG B C 1
ATOM 1395 O O . ARG B 1 27 ? 1.589 9.211 13.805 1 94.44 27 ARG B O 1
ATOM 1402 N N . LEU B 1 28 ? 0.204 10.781 13.109 1 95.31 28 LEU B N 1
ATOM 1403 C CA . LEU B 1 28 ? 1.235 11.805 12.992 1 95.31 28 LEU B CA 1
ATOM 1404 C C . LEU B 1 28 ? 1.817 12.148 14.359 1 95.31 28 LEU B C 1
ATOM 1406 O O . LEU B 1 28 ? 3.014 12.422 14.484 1 95.31 28 LEU B O 1
ATOM 1410 N N . GLN B 1 29 ? 1.017 12.086 15.352 1 94.88 29 GLN B N 1
ATOM 1411 C CA . GLN B 1 29 ? 1.393 12.508 16.688 1 94.88 29 GLN B CA 1
ATOM 1412 C C . GLN B 1 29 ? 2.287 11.469 17.359 1 94.88 29 GLN B C 1
ATOM 1414 O O . GLN B 1 29 ? 2.936 11.75 18.375 1 94.88 29 GLN B O 1
ATOM 1419 N N . LYS B 1 30 ? 2.346 10.258 16.797 1 90.56 30 LYS B N 1
ATOM 1420 C CA . LYS B 1 30 ? 3.098 9.164 17.406 1 90.56 30 LYS B CA 1
ATOM 1421 C C . LYS B 1 30 ? 4.578 9.25 17.047 1 90.56 30 LYS B C 1
ATOM 1423 O O . LYS B 1 30 ? 5.387 8.453 17.531 1 90.56 30 LYS B O 1
ATOM 1428 N N . THR B 1 31 ? 5 10.195 16.25 1 85.75 31 THR B N 1
ATOM 1429 C CA . THR B 1 31 ? 6.387 10.312 15.82 1 85.75 31 THR B CA 1
ATOM 1430 C C . THR B 1 31 ? 6.914 11.719 16.078 1 85.75 31 THR B C 1
ATOM 1432 O O . THR B 1 31 ? 6.184 12.578 16.578 1 85.75 31 THR B O 1
ATOM 1435 N N . ASP B 1 32 ? 8.188 11.867 15.875 1 79.62 32 ASP B N 1
ATOM 1436 C CA . ASP B 1 32 ? 8.805 13.172 16.094 1 79.62 32 ASP B CA 1
ATOM 1437 C C . ASP B 1 32 ? 8.5 14.125 14.938 1 79.62 32 ASP B C 1
ATOM 1439 O O . ASP B 1 32 ? 8.906 15.281 14.961 1 79.62 32 ASP B O 1
ATOM 1443 N N . GLY B 1 33 ? 7.82 13.703 14.062 1 80.38 33 GLY B N 1
ATOM 1444 C CA . GLY B 1 33 ? 7.367 14.586 13 1 80.38 33 GLY B CA 1
ATOM 1445 C C . GLY B 1 33 ? 8.352 14.695 11.852 1 80.38 33 GLY B C 1
ATOM 1446 O O . GLY B 1 33 ? 8.062 15.32 10.828 1 80.38 33 GLY B O 1
ATOM 1447 N N . GLU B 1 34 ? 9.508 14.031 11.906 1 86.5 34 GLU B N 1
ATOM 1448 C CA . GLU B 1 34 ? 10.516 14.102 10.852 1 86.5 34 GLU B CA 1
ATOM 1449 C C . GLU B 1 34 ? 10.289 13.016 9.805 1 86.5 34 GLU B C 1
ATOM 1451 O O . GLU B 1 34 ? 10.703 13.172 8.648 1 86.5 34 GLU B O 1
ATOM 1456 N N . GLN B 1 35 ? 9.586 12.078 10.156 1 88.69 35 GLN B N 1
ATOM 1457 C CA . GLN B 1 35 ? 9.328 10.961 9.242 1 88.69 35 GLN B CA 1
ATOM 1458 C C . GLN B 1 35 ? 8.234 11.32 8.242 1 88.69 35 GLN B C 1
ATOM 1460 O O . GLN B 1 35 ? 7.41 12.195 8.492 1 88.69 35 GLN B O 1
ATOM 1465 N N . ILE B 1 36 ? 8.312 10.742 7.082 1 93.19 36 ILE B N 1
ATOM 1466 C CA . ILE B 1 36 ? 7.23 10.914 6.113 1 93.19 36 ILE B CA 1
ATOM 1467 C C . ILE B 1 36 ? 6.207 9.797 6.281 1 93.19 36 ILE B C 1
ATOM 1469 O O . ILE B 1 36 ? 6.566 8.664 6.629 1 93.19 36 ILE B O 1
ATOM 1473 N N . PHE B 1 37 ? 4.984 10.203 6.098 1 96.5 37 PHE B N 1
ATOM 1474 C CA . PHE B 1 37 ? 3.904 9.227 6.117 1 96.5 37 PHE B CA 1
ATOM 1475 C C . PHE B 1 37 ? 3.307 9.047 4.727 1 96.5 37 PHE B C 1
ATOM 1477 O O . PHE B 1 37 ? 2.951 10.023 4.066 1 96.5 37 PHE B O 1
ATOM 1484 N N . MET B 1 38 ? 3.287 7.805 4.293 1 96.69 38 MET B N 1
ATOM 1485 C CA . MET B 1 38 ? 2.578 7.461 3.062 1 96.69 38 MET B CA 1
ATOM 1486 C C . MET B 1 38 ? 1.132 7.082 3.355 1 96.69 38 MET B C 1
ATOM 1488 O O . MET B 1 38 ? 0.865 6.285 4.258 1 96.69 38 MET B O 1
ATOM 1492 N N . MET B 1 39 ? 0.274 7.652 2.627 1 97.69 39 MET B N 1
ATOM 1493 C CA . MET B 1 39 ? -1.164 7.469 2.805 1 97.69 39 MET B CA 1
ATOM 1494 C C . MET B 1 39 ? -1.831 7.086 1.487 1 97.69 39 MET B C 1
ATOM 1496 O O . MET B 1 39 ? -2.391 7.941 0.798 1 97.69 39 MET B O 1
ATOM 1500 N N . PRO B 1 40 ? -1.788 5.758 1.142 1 97.19 40 PRO B N 1
ATOM 1501 C CA . PRO B 1 40 ? -2.662 5.359 0.035 1 97.19 40 PRO B CA 1
ATOM 1502 C C . PRO B 1 40 ? -4.129 5.684 0.297 1 97.19 40 PRO B C 1
ATOM 1504 O O . PRO B 1 40 ? -4.605 5.539 1.426 1 97.19 40 PRO B O 1
ATOM 1507 N N . TYR B 1 41 ? -4.805 6.262 -0.714 1 97.19 41 TYR B N 1
ATOM 1508 C CA . TYR B 1 41 ? -6.156 6.789 -0.574 1 97.19 41 TYR B CA 1
ATOM 1509 C C . TYR B 1 41 ? -7.012 6.43 -1.783 1 97.19 41 TYR B C 1
ATOM 1511 O O . TYR B 1 41 ? -6.559 6.531 -2.926 1 97.19 41 TYR B O 1
ATOM 1519 N N . ASN B 1 42 ? -8.203 5.891 -1.496 1 95.75 42 ASN B N 1
ATOM 1520 C CA . ASN B 1 42 ? -9.172 5.555 -2.535 1 95.75 42 ASN B CA 1
ATOM 1521 C C . ASN B 1 42 ? -10.438 6.395 -2.416 1 95.75 42 ASN B C 1
ATOM 1523 O O . ASN B 1 42 ? -11.289 6.121 -1.569 1 95.75 42 ASN B O 1
ATOM 1527 N N . PRO B 1 43 ? -10.562 7.383 -3.221 1 94.12 43 PRO B N 1
ATOM 1528 C CA . PRO B 1 43 ? -11.766 8.211 -3.174 1 94.12 43 PRO B CA 1
ATOM 1529 C C . PRO B 1 43 ? -13 7.488 -3.713 1 94.12 43 PRO B C 1
ATOM 1531 O O . PRO B 1 43 ? -14.109 8.031 -3.658 1 94.12 43 PRO B O 1
ATOM 1534 N N . GLY B 1 44 ? -12.875 6.281 -4.172 1 88.12 44 GLY B N 1
ATOM 1535 C CA . GLY B 1 44 ? -14.008 5.52 -4.68 1 88.12 44 GLY B CA 1
ATOM 1536 C C . GLY B 1 44 ? -13.68 4.715 -5.918 1 88.12 44 GLY B C 1
ATOM 1537 O O . GLY B 1 44 ? -14.055 3.545 -6.027 1 88.12 44 GLY B O 1
ATOM 1538 N N . ARG B 1 45 ? -12.914 5.211 -6.895 1 85.31 45 ARG B N 1
ATOM 1539 C CA . ARG B 1 45 ? -12.812 4.535 -8.188 1 85.31 45 ARG B CA 1
ATOM 1540 C C . ARG B 1 45 ? -11.352 4.312 -8.57 1 85.31 45 ARG B C 1
ATOM 1542 O O . ARG B 1 45 ? -11.062 3.613 -9.547 1 85.31 45 ARG B O 1
ATOM 1549 N N . HIS B 1 46 ? -10.477 4.914 -7.965 1 89.31 46 HIS B N 1
ATOM 1550 C CA . HIS B 1 46 ? -9.07 4.699 -8.281 1 89.31 46 HIS B CA 1
ATOM 1551 C C . HIS B 1 46 ? -8.18 5.043 -7.086 1 89.31 46 HIS B C 1
ATOM 1553 O O . HIS B 1 46 ? -8.641 5.652 -6.121 1 89.31 46 HIS B O 1
ATOM 1559 N N . TRP B 1 47 ? -6.988 4.535 -7.082 1 94.62 47 TRP B N 1
ATOM 1560 C CA . TRP B 1 47 ? -6.043 4.711 -5.984 1 94.62 47 TRP B CA 1
ATOM 1561 C C . TRP B 1 47 ? -5.082 5.859 -6.27 1 94.62 47 TRP B C 1
ATOM 1563 O O . TRP B 1 47 ? -4.598 6.004 -7.395 1 94.62 47 TRP B O 1
ATOM 1573 N N . ILE B 1 48 ? -4.789 6.66 -5.254 1 94.88 48 ILE B N 1
ATOM 1574 C CA . ILE B 1 48 ? -3.758 7.691 -5.277 1 94.88 48 ILE B CA 1
ATOM 1575 C C . ILE B 1 48 ? -2.871 7.559 -4.039 1 94.88 48 ILE B C 1
ATOM 1577 O O . ILE B 1 48 ? -3.172 6.781 -3.133 1 94.88 48 ILE B O 1
ATOM 1581 N N . LEU B 1 49 ? -1.759 8.312 -4.039 1 95.81 49 LEU B N 1
ATOM 1582 C CA . LEU B 1 49 ? -0.863 8.32 -2.889 1 95.81 49 LEU B CA 1
ATOM 1583 C C . LEU B 1 49 ? -0.629 9.742 -2.387 1 95.81 49 LEU B C 1
ATOM 1585 O O . LEU B 1 49 ? -0.289 10.633 -3.17 1 95.81 49 LEU B O 1
ATOM 1589 N N . LEU B 1 50 ? -0.84 9.938 -1.147 1 96.38 50 LEU B N 1
ATOM 1590 C CA . LEU B 1 50 ? -0.433 11.156 -0.462 1 96.38 50 LEU B CA 1
ATOM 1591 C C . LEU B 1 50 ? 0.786 10.906 0.42 1 96.38 50 LEU B C 1
ATOM 1593 O O . LEU B 1 50 ? 0.883 9.859 1.069 1 96.38 50 LEU B O 1
ATOM 1597 N N . ILE B 1 51 ? 1.679 11.805 0.411 1 96.06 51 ILE B N 1
ATOM 1598 C CA . ILE B 1 51 ? 2.82 11.812 1.319 1 96.06 51 ILE B CA 1
ATOM 1599 C C . ILE B 1 51 ? 2.732 13.023 2.248 1 96.06 51 ILE B C 1
ATOM 1601 O O . ILE B 1 51 ? 2.666 14.164 1.784 1 96.06 51 ILE B O 1
ATOM 1605 N N . VAL B 1 52 ? 2.775 12.758 3.479 1 96.31 52 VAL B N 1
ATOM 1606 C CA . VAL B 1 52 ? 2.57 13.82 4.457 1 96.31 52 VAL B CA 1
ATOM 1607 C C . VAL B 1 52 ? 3.857 14.055 5.242 1 96.31 52 VAL B C 1
ATOM 1609 O O . VAL B 1 52 ? 4.391 13.133 5.859 1 96.31 52 VAL B O 1
ATOM 1612 N N . ARG B 1 53 ? 4.367 15.219 5.18 1 94.56 53 ARG B N 1
ATOM 1613 C CA . ARG B 1 53 ? 5.398 15.727 6.078 1 94.56 53 ARG B CA 1
ATOM 1614 C C . ARG B 1 53 ? 4.801 16.688 7.113 1 94.56 53 ARG B C 1
ATOM 1616 O O . ARG B 1 53 ? 4.621 17.875 6.84 1 94.56 53 ARG B O 1
ATOM 1623 N N . ALA B 1 54 ? 4.582 16.109 8.227 1 94.75 54 ALA B N 1
ATOM 1624 C CA . ALA B 1 54 ? 3.764 16.812 9.211 1 94.75 54 ALA B CA 1
ATOM 1625 C C . ALA B 1 54 ? 4.453 18.094 9.68 1 94.75 54 ALA B C 1
ATOM 1627 O O . ALA B 1 54 ? 3.879 19.188 9.586 1 94.75 54 ALA B O 1
ATOM 1628 N N . LYS B 1 55 ? 5.641 18.016 10.016 1 92 55 LYS B N 1
ATOM 1629 C CA . LYS B 1 55 ? 6.344 19.172 10.586 1 92 55 LYS B CA 1
ATOM 1630 C C . LYS B 1 55 ? 6.562 20.25 9.531 1 92 55 LYS B C 1
ATOM 1632 O O . LYS B 1 55 ? 6.551 21.453 9.844 1 92 55 LYS B O 1
ATOM 1637 N N . LYS B 1 56 ? 6.785 19.828 8.367 1 91.5 56 LYS B N 1
ATOM 1638 C CA . LYS B 1 56 ? 7 20.781 7.273 1 91.5 56 LYS B CA 1
ATOM 1639 C C . LYS B 1 56 ? 5.672 21.25 6.691 1 91.5 56 LYS B C 1
ATOM 1641 O O . LYS B 1 56 ? 5.645 22.125 5.816 1 91.5 56 LYS B O 1
ATOM 1646 N N . GLU B 1 57 ? 4.559 20.656 7.121 1 94.69 57 GLU B N 1
ATOM 1647 C CA . GLU B 1 57 ? 3.221 21 6.648 1 94.69 57 GLU B CA 1
ATOM 1648 C C . GLU B 1 57 ? 3.135 20.906 5.125 1 94.69 57 GLU B C 1
ATOM 1650 O O . GLU B 1 57 ? 2.613 21.812 4.477 1 94.69 57 GLU B O 1
ATOM 1655 N N . THR B 1 58 ? 3.811 19.922 4.629 1 94.56 58 THR B N 1
ATOM 1656 C CA . THR B 1 58 ? 3.852 19.688 3.189 1 94.56 58 THR B CA 1
ATOM 1657 C C . THR B 1 58 ? 3.242 18.328 2.852 1 94.56 58 THR B C 1
ATOM 1659 O O . THR B 1 58 ? 3.498 17.344 3.541 1 94.56 58 THR B O 1
ATOM 1662 N N . VAL B 1 59 ? 2.395 18.375 1.856 1 96 59 VAL B N 1
ATOM 1663 C CA . VAL B 1 59 ? 1.753 17.156 1.364 1 96 59 VAL B CA 1
ATOM 1664 C C . VAL B 1 59 ? 2.035 17 -0.127 1 96 59 VAL B C 1
ATOM 1666 O O . VAL B 1 59 ? 1.849 17.938 -0.909 1 96 59 VAL B O 1
ATOM 1669 N N . TYR B 1 60 ? 2.557 15.852 -0.476 1 93.5 60 TYR B N 1
ATOM 1670 C CA . TYR B 1 60 ? 2.719 15.5 -1.882 1 93.5 60 TYR B CA 1
ATOM 1671 C C . TYR B 1 60 ? 1.572 14.617 -2.359 1 93.5 60 TYR B C 1
ATOM 1673 O O . TYR B 1 60 ? 1.136 13.719 -1.641 1 93.5 60 TYR B O 1
ATOM 1681 N N . PHE B 1 61 ? 1.154 14.969 -3.518 1 92.75 61 PHE B N 1
ATOM 1682 C CA . PHE B 1 61 ? 0.058 14.25 -4.16 1 92.75 61 PHE B CA 1
ATOM 1683 C C . PHE B 1 61 ? 0.54 13.539 -5.418 1 92.75 61 PHE B C 1
ATOM 1685 O O . PHE B 1 61 ? 1.071 14.172 -6.332 1 92.75 61 PHE B O 1
ATOM 1692 N N . LEU B 1 62 ? 0.392 12.195 -5.469 1 92.44 62 LEU B N 1
ATOM 1693 C CA . LEU B 1 62 ? 0.747 11.359 -6.617 1 92.44 62 LEU B CA 1
ATOM 1694 C C . LEU B 1 62 ? -0.474 10.625 -7.152 1 92.44 62 LEU B C 1
ATOM 1696 O O . LEU B 1 62 ? -1.05 9.781 -6.453 1 92.44 62 LEU B O 1
ATOM 1700 N N . ASP B 1 63 ? -0.821 10.93 -8.367 1 91.75 63 ASP B N 1
ATOM 1701 C CA . ASP B 1 63 ? -1.939 10.289 -9.055 1 91.75 63 ASP B CA 1
ATOM 1702 C C . ASP B 1 63 ? -1.464 9.539 -10.289 1 91.75 63 ASP B C 1
ATOM 1704 O O . ASP B 1 63 ? -0.953 10.141 -11.234 1 91.75 63 ASP B O 1
ATOM 1708 N N . PRO B 1 64 ? -1.633 8.195 -10.273 1 90.56 64 PRO B N 1
ATOM 1709 C CA . PRO B 1 64 ? -1.188 7.418 -11.438 1 90.56 64 PRO B CA 1
ATOM 1710 C C . PRO B 1 64 ? -1.971 7.75 -12.703 1 90.56 64 PRO B C 1
ATOM 1712 O O . PRO B 1 64 ? -1.496 7.488 -13.812 1 90.56 64 PRO B O 1
ATOM 1715 N N . LEU B 1 65 ? -3.18 8.203 -12.609 1 89 65 LEU B N 1
ATOM 1716 C CA . LEU B 1 65 ? -3.99 8.508 -13.781 1 89 65 LEU B CA 1
ATOM 1717 C C . LEU B 1 65 ? -3.461 9.734 -14.508 1 89 65 LEU B C 1
ATOM 1719 O O . LEU B 1 65 ? -3.24 10.781 -13.891 1 89 65 LEU B O 1
ATOM 1723 N N . PRO B 1 66 ? -3.34 9.492 -15.805 1 84.56 66 PRO B N 1
ATOM 1724 C CA . PRO B 1 66 ? -2.893 10.648 -16.578 1 84.56 66 PRO B CA 1
ATOM 1725 C C . PRO B 1 66 ? -3.9 11.797 -16.562 1 84.56 66 PRO B C 1
ATOM 1727 O O . PRO B 1 66 ? -5.109 11.562 -16.594 1 84.56 66 PRO B O 1
ATOM 1730 N N . GLY B 1 67 ? -3.367 13.07 -16.438 1 77.62 67 GLY B N 1
ATOM 1731 C CA . GLY B 1 67 ? -4.215 14.242 -16.562 1 77.62 67 GLY B CA 1
ATOM 1732 C C . GLY B 1 67 ? -4.91 14.617 -15.266 1 77.62 67 GLY B C 1
ATOM 1733 O O . GLY B 1 67 ? -5.555 15.664 -15.18 1 77.62 67 GLY B O 1
ATOM 1734 N N . HIS B 1 68 ? -4.883 13.75 -14.398 1 72.56 68 HIS B N 1
ATOM 1735 C CA . HIS B 1 68 ? -5.492 14.086 -13.117 1 72.56 68 HIS B CA 1
ATOM 1736 C C . HIS B 1 68 ? -4.508 14.828 -12.219 1 72.56 68 HIS B C 1
ATOM 1738 O O . HIS B 1 68 ? -3.539 14.242 -11.734 1 72.56 68 HIS B O 1
ATOM 1744 N N . ARG B 1 69 ? -4.773 16.109 -12 1 70.75 69 ARG B N 1
ATOM 1745 C CA . ARG B 1 69 ? -3.816 16.938 -11.273 1 70.75 69 ARG B CA 1
ATOM 1746 C C . ARG B 1 69 ? -4.465 17.578 -10.047 1 70.75 69 ARG B C 1
ATOM 1748 O O . ARG B 1 69 ? -3.834 18.375 -9.352 1 70.75 69 ARG B O 1
ATOM 1755 N N . VAL B 1 70 ? -5.738 17.234 -9.938 1 79.56 70 VAL B N 1
ATOM 1756 C CA . VAL B 1 70 ? -6.414 17.875 -8.812 1 79.56 70 VAL B CA 1
ATOM 1757 C C . VAL B 1 70 ? -6.605 16.875 -7.68 1 79.56 70 VAL B C 1
ATOM 1759 O O . VAL B 1 70 ? -7.027 15.734 -7.914 1 79.56 70 VAL B O 1
ATOM 1762 N N . VAL B 1 71 ? -6.242 17.344 -6.609 1 87.12 71 VAL B N 1
ATOM 1763 C CA . VAL B 1 71 ? -6.406 16.5 -5.422 1 87.12 71 VAL B CA 1
ATOM 1764 C C . VAL B 1 71 ? -7.883 16.406 -5.055 1 87.12 71 VAL B C 1
ATOM 1766 O O . VAL B 1 71 ? -8.625 17.391 -5.16 1 87.12 71 VAL B O 1
ATOM 1769 N N . ASP B 1 72 ? -8.312 15.25 -4.645 1 91.12 72 ASP B N 1
ATOM 1770 C CA . ASP B 1 72 ? -9.648 15.008 -4.109 1 91.12 72 ASP B CA 1
ATOM 1771 C C . ASP B 1 72 ? -9.938 15.914 -2.914 1 91.12 72 ASP B C 1
ATOM 1773 O O . ASP B 1 72 ? -9.133 15.984 -1.978 1 91.12 72 ASP B O 1
ATOM 1777 N N . GLU B 1 73 ? -11.07 16.625 -2.924 1 94.25 73 GLU B N 1
ATOM 1778 C CA . GLU B 1 73 ? -11.383 17.625 -1.91 1 94.25 73 GLU B CA 1
ATOM 1779 C C . GLU B 1 73 ? -11.539 16.984 -0.532 1 94.25 73 GLU B C 1
ATOM 1781 O O . GLU B 1 73 ? -11.133 17.562 0.476 1 94.25 73 GLU B O 1
ATOM 1786 N N . GLU B 1 74 ? -12.164 15.883 -0.551 1 96 74 GLU B N 1
ATOM 1787 C CA . GLU B 1 74 ? -12.328 15.211 0.733 1 96 74 GLU B CA 1
ATOM 1788 C C . GLU B 1 74 ? -10.977 14.812 1.322 1 96 74 GLU B C 1
ATOM 1790 O O . GLU B 1 74 ? -10.727 15.016 2.514 1 96 74 GLU B O 1
ATOM 1795 N N . ALA B 1 75 ? -10.141 14.281 0.506 1 96.56 75 ALA B N 1
ATOM 1796 C CA . ALA B 1 75 ? -8.789 13.93 0.959 1 96.56 75 ALA B CA 1
ATOM 1797 C C . ALA B 1 75 ? -8.062 15.156 1.503 1 96.56 75 ALA B C 1
ATOM 1799 O O . ALA B 1 75 ? -7.422 15.094 2.553 1 96.56 75 ALA B O 1
ATOM 1800 N N . LYS B 1 76 ? -8.156 16.234 0.838 1 96.5 76 LYS B N 1
ATOM 1801 C CA . LYS B 1 76 ? -7.539 17.484 1.265 1 96.5 76 LYS B CA 1
ATOM 1802 C C . LYS B 1 76 ? -8.055 17.922 2.637 1 96.5 76 LYS B C 1
ATOM 1804 O O . LYS B 1 76 ? -7.27 18.281 3.514 1 96.5 76 LYS B O 1
ATOM 1809 N N . ASN B 1 77 ? -9.344 17.844 2.785 1 97.19 77 ASN B N 1
ATOM 1810 C CA . ASN B 1 77 ? -9.953 18.25 4.047 1 97.19 77 ASN B CA 1
ATOM 1811 C C . ASN B 1 77 ? -9.516 17.359 5.199 1 97.19 77 ASN B C 1
ATOM 1813 O O . ASN B 1 77 ? -9.266 17.828 6.305 1 97.19 77 ASN B O 1
ATOM 1817 N N . ILE B 1 78 ? -9.414 16.078 4.938 1 98.12 78 ILE B N 1
ATOM 1818 C CA . ILE B 1 78 ? -8.977 15.117 5.949 1 98.12 78 ILE B CA 1
ATOM 1819 C C . ILE B 1 78 ? -7.566 15.477 6.414 1 98.12 78 ILE B C 1
ATOM 1821 O O . ILE B 1 78 ? -7.312 15.609 7.613 1 98.12 78 ILE B O 1
ATOM 1825 N N . VAL B 1 79 ? -6.672 15.711 5.492 1 98.19 79 VAL B N 1
ATOM 1826 C CA . VAL B 1 79 ? -5.266 15.914 5.816 1 98.19 79 VAL B CA 1
ATOM 1827 C C . VAL B 1 79 ? -5.066 17.297 6.438 1 98.19 79 VAL B C 1
ATOM 1829 O O . VAL B 1 79 ? -4.332 17.438 7.418 1 98.19 79 VAL B O 1
ATOM 1832 N N . ASN B 1 80 ? -5.734 18.312 5.883 1 97.62 80 ASN B N 1
ATOM 1833 C CA . ASN B 1 80 ? -5.645 19.641 6.461 1 97.62 80 ASN B CA 1
ATOM 1834 C C . ASN B 1 80 ? -6.098 19.656 7.918 1 97.62 80 ASN B C 1
ATOM 1836 O O . ASN B 1 80 ? -5.438 20.25 8.773 1 97.62 80 ASN B O 1
ATOM 1840 N N . SER B 1 81 ? -7.227 19.016 8.125 1 97.19 81 SER B N 1
ATOM 1841 C CA . SER B 1 81 ? -7.754 18.953 9.484 1 97.19 81 SER B CA 1
ATOM 1842 C C . SER B 1 81 ? -6.824 18.172 10.406 1 97.19 81 SER B C 1
ATOM 1844 O O . SER B 1 81 ? -6.605 18.562 11.555 1 97.19 81 SER B O 1
ATOM 1846 N N . ALA B 1 82 ? -6.266 17.109 9.938 1 97.62 82 ALA B N 1
ATOM 1847 C CA . ALA B 1 82 ? -5.324 16.328 10.719 1 97.62 82 ALA B CA 1
ATOM 1848 C C . ALA B 1 82 ? -4.09 17.141 11.086 1 97.62 82 ALA B C 1
ATOM 1850 O O . ALA B 1 82 ? -3.607 17.062 12.219 1 97.62 82 ALA B O 1
ATOM 1851 N N . LEU B 1 83 ? -3.572 17.906 10.117 1 97.06 83 LEU B N 1
ATOM 1852 C CA . LEU B 1 83 ? -2.381 18.719 10.352 1 97.06 83 LEU B CA 1
ATOM 1853 C C . LEU B 1 83 ? -2.67 19.844 11.344 1 97.06 83 LEU B C 1
ATOM 1855 O O . LEU B 1 83 ? -1.796 20.219 12.133 1 97.06 83 LEU B O 1
ATOM 1859 N N . LYS B 1 84 ? -3.9 20.312 11.305 1 96.25 84 LYS B N 1
ATOM 1860 C CA . LYS B 1 84 ? -4.301 21.297 12.312 1 96.25 84 LYS B CA 1
ATOM 1861 C C . LYS B 1 84 ? -4.262 20.688 13.711 1 96.25 84 LYS B C 1
ATOM 1863 O O . LYS B 1 84 ? -3.736 21.297 14.641 1 96.25 84 LYS B O 1
ATOM 1868 N N . ILE B 1 85 ? -4.816 19.547 13.812 1 96.25 85 ILE B N 1
ATOM 1869 C CA . ILE B 1 85 ? -4.809 18.844 15.078 1 96.25 85 ILE B CA 1
ATOM 1870 C C . ILE B 1 85 ? -3.371 18.578 15.516 1 96.25 85 ILE B C 1
ATOM 1872 O O . ILE B 1 85 ? -3.01 18.797 16.672 1 96.25 85 ILE B O 1
ATOM 1876 N N . TYR B 1 86 ? -2.586 18.109 14.633 1 96.06 86 TYR B N 1
ATOM 1877 C CA . TYR B 1 86 ? -1.181 17.828 14.898 1 96.06 86 TYR B CA 1
ATOM 1878 C C . TYR B 1 86 ? -0.457 19.078 15.375 1 96.06 86 TYR B C 1
ATOM 1880 O O . TYR B 1 86 ? 0.289 19.031 16.359 1 96.06 86 TYR B O 1
ATOM 1888 N N . ASN B 1 87 ? -0.646 20.141 14.656 1 95.19 87 ASN B N 1
ATOM 1889 C CA . ASN B 1 87 ? 0.002 21.406 15.008 1 95.19 87 ASN B CA 1
ATOM 1890 C C . ASN B 1 87 ? -0.382 21.859 16.422 1 95.19 87 ASN B C 1
ATOM 1892 O O . ASN B 1 87 ? 0.456 22.375 17.156 1 95.19 87 ASN B O 1
ATOM 1896 N N . THR B 1 88 ? -1.614 21.672 16.719 1 94.69 88 THR B N 1
ATOM 1897 C CA . THR B 1 88 ? -2.043 21.984 18.078 1 94.69 88 THR B CA 1
ATOM 1898 C C . THR B 1 88 ? -1.311 21.109 19.094 1 94.69 88 THR B C 1
ATOM 1900 O O . THR B 1 88 ? -0.864 21.594 20.141 1 94.69 88 THR B O 1
ATOM 1903 N N . HIS B 1 89 ? -1.174 19.938 18.766 1 94.25 89 HIS B N 1
ATOM 1904 C CA . HIS B 1 89 ? -0.508 18.953 19.625 1 94.25 89 HIS B CA 1
ATOM 1905 C C . HIS B 1 89 ? 0.941 19.344 19.891 1 94.25 89 HIS B C 1
ATOM 1907 O O . HIS B 1 89 ? 1.448 19.172 21 1 94.25 89 HIS B O 1
ATOM 1913 N N . ILE B 1 90 ? 1.611 19.875 18.938 1 93.5 90 ILE B N 1
ATOM 1914 C CA . ILE B 1 90 ? 3.025 20.203 19.094 1 93.5 90 ILE B CA 1
ATOM 1915 C C . ILE B 1 90 ? 3.184 21.688 19.422 1 93.5 90 ILE B C 1
ATOM 1917 O O . ILE B 1 90 ? 4.242 22.266 19.188 1 93.5 90 ILE B O 1
ATOM 1921 N N . ALA B 1 91 ? 2.127 22.422 19.812 1 92.12 91 ALA B N 1
ATOM 1922 C CA . ALA B 1 91 ? 2.105 23.812 20.266 1 92.12 91 ALA B CA 1
ATOM 1923 C C . ALA B 1 91 ? 2.438 24.766 19.125 1 92.12 91 ALA B C 1
ATOM 1925 O O . ALA B 1 91 ? 3.156 25.75 19.328 1 92.12 91 ALA B O 1
ATOM 1926 N N . ARG B 1 92 ? 2.1 24.422 17.953 1 91.31 92 ARG B N 1
ATOM 1927 C CA . ARG B 1 92 ? 2.176 25.297 16.781 1 91.31 92 ARG B CA 1
ATOM 1928 C C . ARG B 1 92 ? 0.786 25.609 16.234 1 91.31 92 ARG B C 1
ATOM 1930 O O . ARG B 1 92 ? 0.561 25.562 15.023 1 91.31 92 ARG B O 1
ATOM 1937 N N . ALA B 1 93 ? -0.037 25.891 17.172 1 85.06 93 ALA B N 1
ATOM 1938 C CA . ALA B 1 93 ? -1.399 26.234 16.766 1 85.06 93 ALA B CA 1
ATOM 1939 C C . ALA B 1 93 ? -1.425 27.5 15.922 1 85.06 93 ALA B C 1
ATOM 1941 O O . ALA B 1 93 ? -0.584 28.391 16.094 1 85.06 93 ALA B O 1
ATOM 1942 N N . GLY B 1 94 ? -2.291 27.609 14.93 1 81.25 94 GLY B N 1
ATOM 1943 C CA . GLY B 1 94 ? -2.482 28.812 14.141 1 81.25 94 GLY B CA 1
ATOM 1944 C C . GLY B 1 94 ? -1.803 28.766 12.789 1 81.25 94 GLY B C 1
ATOM 1945 O O . GLY B 1 94 ? -1.988 29.656 11.961 1 81.25 94 GLY B O 1
ATOM 1946 N N . ARG B 1 95 ? -1.023 27.734 12.672 1 74.62 95 ARG B N 1
ATOM 1947 C CA . ARG B 1 95 ? -0.445 27.547 11.344 1 74.62 95 ARG B CA 1
ATOM 1948 C C . ARG B 1 95 ? -1.517 27.188 10.328 1 74.62 95 ARG B C 1
ATOM 1950 O O . ARG B 1 95 ? -2.416 26.391 10.625 1 74.62 95 ARG B O 1
ATOM 1957 N N . LYS B 1 96 ? -1.567 27.984 9.172 1 71.06 96 LYS B N 1
ATOM 1958 C CA . LYS B 1 96 ? -2.709 27.828 8.281 1 71.06 96 LYS B CA 1
ATOM 1959 C C . LYS B 1 96 ? -2.277 27.25 6.934 1 71.06 96 LYS B C 1
ATOM 1961 O O . LYS B 1 96 ? -3.104 26.734 6.18 1 71.06 96 LYS B O 1
ATOM 1966 N N . ASN B 1 97 ? -0.959 27.156 6.75 1 86.5 97 ASN B N 1
ATOM 1967 C CA . ASN B 1 97 ? -0.755 26.922 5.324 1 86.5 97 ASN B CA 1
ATOM 1968 C C . ASN B 1 97 ? -0.089 25.578 5.07 1 86.5 97 ASN B C 1
ATOM 1970 O O . ASN B 1 97 ? 1.1 25.406 5.348 1 86.5 97 ASN B O 1
ATOM 1974 N N . VAL B 1 98 ? -1.015 24.656 4.773 1 94.69 98 VAL B N 1
ATOM 1975 C CA . VAL B 1 98 ? -0.506 23.391 4.266 1 94.69 98 VAL B CA 1
ATOM 1976 C C . VAL B 1 98 ? -0.1 23.531 2.801 1 94.69 98 VAL B C 1
ATOM 1978 O O . VAL B 1 98 ? -0.853 24.094 1.996 1 94.69 98 VAL B O 1
ATOM 1981 N N . ILE B 1 99 ? 1.132 23.188 2.453 1 94.69 99 ILE B N 1
ATOM 1982 C CA . ILE B 1 99 ? 1.624 23.234 1.081 1 94.69 99 ILE B CA 1
ATOM 1983 C C . ILE B 1 99 ? 1.335 21.906 0.381 1 94.69 99 ILE B C 1
ATOM 1985 O O . ILE B 1 99 ? 1.759 20.859 0.845 1 94.69 99 ILE B O 1
ATOM 1989 N N . TRP B 1 100 ? 0.543 21.984 -0.624 1 93.75 100 TRP B N 1
ATOM 1990 C CA . TRP B 1 100 ? 0.25 20.828 -1.455 1 93.75 100 TRP B CA 1
ATOM 1991 C C . TRP B 1 100 ? 1.068 20.859 -2.742 1 93.75 100 TRP B C 1
ATOM 1993 O O . TRP B 1 100 ? 1.085 21.875 -3.449 1 93.75 100 TRP B O 1
ATOM 2003 N N . LYS B 1 101 ? 1.846 19.75 -2.982 1 90 101 LYS B N 1
ATOM 2004 C CA . LYS B 1 101 ? 2.73 19.641 -4.141 1 90 101 LYS B CA 1
ATOM 2005 C C . LYS B 1 101 ? 2.439 18.375 -4.938 1 90 101 LYS B C 1
ATOM 2007 O O . LYS B 1 101 ? 1.897 17.406 -4.398 1 90 101 LYS B O 1
ATOM 2012 N N . THR B 1 102 ? 2.729 18.484 -6.184 1 84.94 102 THR B N 1
ATOM 2013 C CA . THR B 1 102 ? 2.77 17.281 -7.023 1 84.94 102 THR B CA 1
ATOM 2014 C C . THR B 1 102 ? 4.211 16.859 -7.289 1 84.94 102 THR B C 1
ATOM 2016 O O . THR B 1 102 ? 5.129 17.688 -7.215 1 84.94 102 THR B O 1
ATOM 2019 N N . LEU B 1 103 ? 4.422 15.578 -7.324 1 76 103 LEU B N 1
ATOM 2020 C CA . LEU B 1 103 ? 5.734 15.086 -7.715 1 76 103 LEU B CA 1
ATOM 2021 C C . LEU B 1 103 ? 5.801 14.852 -9.219 1 76 103 LEU B C 1
ATOM 2023 O O . LEU B 1 103 ? 4.992 14.102 -9.773 1 76 103 LEU B O 1
ATOM 2027 N N . SER B 1 104 ? 6.566 15.633 -9.828 1 67.94 104 SER B N 1
ATOM 2028 C CA . SER B 1 104 ? 6.746 15.508 -11.273 1 67.94 104 SER B CA 1
ATOM 2029 C C . SER B 1 104 ? 7.516 14.242 -11.625 1 67.94 104 SER B C 1
ATOM 2031 O O . SER B 1 104 ? 8.258 13.711 -10.805 1 67.94 104 SER B O 1
ATOM 2033 N N . GLY B 1 105 ? 7.23 13.695 -12.836 1 69 105 GLY B N 1
ATOM 2034 C CA . GLY B 1 105 ? 8.039 12.617 -13.367 1 69 105 GLY B CA 1
ATOM 2035 C C . GLY B 1 105 ? 7.598 11.242 -12.883 1 69 105 GLY B C 1
ATOM 2036 O O . GLY B 1 105 ? 8.297 10.25 -13.094 1 69 105 GLY B O 1
ATOM 2037 N N . THR B 1 106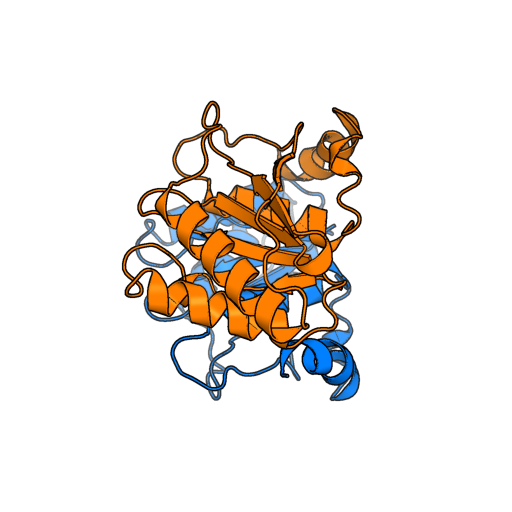 ? 6.5 11.227 -12.156 1 76.75 106 THR B N 1
ATOM 2038 C CA . THR B 1 106 ? 6.012 9.922 -11.727 1 76.75 106 THR B CA 1
ATOM 2039 C C . THR B 1 106 ? 5.371 9.172 -12.891 1 76.75 106 THR B C 1
ATOM 2041 O O . THR B 1 106 ? 4.672 9.773 -13.711 1 76.75 106 THR B O 1
ATOM 2044 N N . PRO B 1 107 ? 5.668 7.926 -12.977 1 81.19 107 PRO B N 1
ATOM 2045 C CA . PRO B 1 107 ? 5.059 7.137 -14.047 1 81.19 107 PRO B CA 1
ATOM 2046 C C . PRO B 1 107 ? 3.531 7.188 -14.023 1 81.19 107 PRO B C 1
ATOM 2048 O O . PRO B 1 107 ? 2.932 7.277 -12.953 1 81.19 107 PRO B O 1
ATOM 2051 N N . LYS B 1 108 ? 3.037 7.23 -15.234 1 85.12 108 LYS B N 1
ATOM 2052 C CA . LYS B 1 108 ? 1.585 7.203 -15.383 1 85.12 108 LYS B CA 1
ATOM 2053 C C . LYS B 1 108 ? 1.109 5.832 -15.867 1 85.12 108 LYS B C 1
ATOM 2055 O O . LYS B 1 108 ? 1.788 5.176 -16.656 1 85.12 108 LYS B O 1
ATOM 2060 N N . GLN B 1 109 ? -0.006 5.48 -15.219 1 86.06 109 GLN B N 1
ATOM 2061 C CA . GLN B 1 109 ? -0.572 4.203 -15.648 1 86.06 109 GLN B CA 1
ATOM 2062 C C . GLN B 1 109 ? -1.111 4.289 -17.078 1 86.06 109 GLN B C 1
ATOM 2064 O O . GLN B 1 109 ? -1.676 5.312 -17.469 1 86.06 109 GLN B O 1
ATOM 2069 N N . PRO B 1 110 ? -0.898 3.088 -17.797 1 84.69 110 PRO B N 1
ATOM 2070 C CA . PRO B 1 110 ? -1.357 3.092 -19.188 1 84.69 110 PRO B CA 1
ATOM 2071 C C . PRO B 1 110 ? -2.865 2.891 -19.312 1 84.69 110 PRO B C 1
ATOM 2073 O O . PRO B 1 110 ? -3.473 3.33 -20.281 1 84.69 110 PRO B O 1
ATOM 2076 N N . SER B 1 111 ? -3.455 2.16 -18.375 1 83 111 SER B N 1
ATOM 2077 C CA . SER B 1 111 ? -4.891 1.902 -18.406 1 83 111 SER B CA 1
ATOM 2078 C C . SER B 1 111 ? -5.59 2.5 -17.203 1 83 111 SER B C 1
ATOM 2080 O O . SER B 1 111 ? -4.957 3.17 -16.375 1 83 111 SER B O 1
ATOM 2082 N N . ASN B 1 112 ? -6.906 2.258 -17.188 1 82.25 112 ASN B N 1
ATOM 2083 C CA . ASN B 1 112 ? -7.711 2.891 -16.156 1 82.25 112 ASN B CA 1
ATOM 2084 C C . ASN B 1 112 ? -7.855 1.989 -14.922 1 82.25 112 ASN B C 1
ATOM 2086 O O . ASN B 1 112 ? -8.562 2.334 -13.977 1 82.25 112 ASN B O 1
ATOM 2090 N N . VAL B 1 113 ? -7.102 0.879 -14.984 1 83.69 113 VAL B N 1
ATOM 2091 C CA . VAL B 1 113 ? -7.43 -0.066 -13.922 1 83.69 113 VAL B CA 1
ATOM 2092 C C . VAL B 1 113 ? -6.172 -0.401 -13.125 1 83.69 113 VAL B C 1
ATOM 2094 O O . VAL B 1 113 ? -6.234 -1.127 -12.125 1 83.69 113 VAL B O 1
ATOM 2097 N N . GLU B 1 114 ? -4.949 0.185 -13.414 1 89.12 114 GLU B N 1
ATOM 2098 C CA . GLU B 1 114 ? -3.697 -0.232 -12.789 1 89.12 114 GLU B CA 1
ATOM 2099 C C . GLU B 1 114 ? -3.266 0.754 -11.711 1 89.12 114 GLU B C 1
ATOM 2101 O O . GLU B 1 114 ? -2.094 0.797 -11.336 1 89.12 114 GLU B O 1
ATOM 2106 N N . CYS B 1 115 ? -4.207 1.495 -11.156 1 91.88 115 CYS B N 1
ATOM 2107 C CA . CYS B 1 115 ? -3.855 2.559 -10.219 1 91.88 115 CYS B CA 1
ATOM 2108 C C . CYS B 1 115 ? -3.232 1.985 -8.953 1 91.88 115 CYS B C 1
ATOM 2110 O O . CYS B 1 115 ? -2.244 2.52 -8.445 1 91.88 115 CYS B O 1
ATOM 2112 N N . GLY B 1 116 ? -3.807 0.892 -8.445 1 92.75 116 GLY B N 1
ATOM 2113 C CA . GLY B 1 116 ? -3.242 0.267 -7.262 1 92.75 116 GLY B CA 1
ATOM 2114 C C . GLY B 1 116 ? -1.812 -0.197 -7.457 1 92.75 116 GLY B C 1
ATOM 2115 O O . GLY B 1 116 ? -0.961 0.02 -6.59 1 92.75 116 GLY B O 1
ATOM 2116 N N . TYR B 1 117 ? -1.622 -0.753 -8.586 1 93 117 TYR B N 1
ATOM 2117 C CA . TYR B 1 117 ? -0.289 -1.225 -8.945 1 93 117 TYR B CA 1
ATOM 2118 C C . TYR B 1 117 ? 0.708 -0.073 -8.969 1 93 117 TYR B C 1
ATOM 2120 O O . TYR B 1 117 ? 1.802 -0.176 -8.406 1 93 117 TYR B O 1
ATOM 2128 N N . TYR B 1 118 ? 0.45 0.989 -9.516 1 93.75 118 TYR B N 1
ATOM 2129 C CA . TYR B 1 118 ? 1.347 2.133 -9.648 1 93.75 118 TYR B CA 1
ATOM 2130 C C . TYR B 1 118 ? 1.556 2.814 -8.297 1 93.75 118 TYR B C 1
ATOM 2132 O O . TYR B 1 118 ? 2.639 3.334 -8.023 1 93.75 118 TYR B O 1
ATOM 2140 N N . VAL B 1 119 ? 0.54 2.852 -7.457 1 94.19 119 VAL B N 1
ATOM 2141 C CA . VAL B 1 119 ? 0.711 3.393 -6.113 1 94.19 119 VAL B CA 1
ATOM 2142 C C . VAL B 1 119 ? 1.749 2.57 -5.352 1 94.19 119 VAL B C 1
ATOM 2144 O O . VAL B 1 119 ? 2.592 3.123 -4.641 1 94.19 119 VAL B O 1
ATOM 2147 N N . MET B 1 120 ? 1.725 1.253 -5.508 1 94.44 120 MET B N 1
ATOM 2148 C CA . MET B 1 120 ? 2.727 0.405 -4.867 1 94.44 120 MET B CA 1
ATOM 2149 C C . MET B 1 120 ? 4.121 0.714 -5.402 1 94.44 120 MET B C 1
ATOM 2151 O O . MET B 1 120 ? 5.094 0.718 -4.645 1 94.44 120 MET B O 1
ATOM 2155 N N . ARG B 1 121 ? 4.246 1.005 -6.684 1 92.38 121 ARG B N 1
ATOM 2156 C CA . ARG B 1 121 ? 5.527 1.383 -7.27 1 92.38 121 ARG B CA 1
ATOM 2157 C C . ARG B 1 121 ? 6.031 2.701 -6.691 1 92.38 121 ARG B C 1
ATOM 2159 O O . ARG B 1 121 ? 7.219 2.848 -6.402 1 92.38 121 ARG B O 1
ATOM 2166 N N . PHE B 1 122 ? 5.09 3.646 -6.566 1 93 122 PHE B N 1
ATOM 2167 C CA . PHE B 1 122 ? 5.453 4.906 -5.93 1 93 122 PHE B CA 1
ATOM 2168 C C . PHE B 1 122 ? 5.992 4.672 -4.527 1 93 122 PHE B C 1
ATOM 2170 O O . PHE B 1 122 ? 7.035 5.219 -4.156 1 93 122 PHE B O 1
ATOM 2177 N N . MET B 1 123 ? 5.277 3.875 -3.791 1 93.69 123 MET B N 1
ATOM 2178 C CA . MET B 1 123 ? 5.668 3.6 -2.412 1 93.69 123 MET B CA 1
ATOM 2179 C C . MET B 1 123 ? 7.066 2.994 -2.355 1 93.69 123 MET B C 1
ATOM 2181 O O . MET B 1 123 ? 7.891 3.393 -1.528 1 93.69 123 MET B O 1
ATOM 2185 N N . ARG B 1 124 ? 7.359 2.072 -3.227 1 91.06 124 ARG B N 1
ATOM 2186 C CA . ARG B 1 124 ? 8.68 1.455 -3.277 1 91.06 124 ARG B CA 1
ATOM 2187 C C . ARG B 1 124 ? 9.766 2.502 -3.514 1 91.06 124 ARG B C 1
ATOM 2189 O O . ARG B 1 124 ? 10.773 2.535 -2.801 1 91.06 124 ARG B O 1
ATOM 2196 N N . ASP B 1 125 ? 9.547 3.334 -4.477 1 89.75 125 ASP B N 1
ATOM 2197 C CA . ASP B 1 125 ? 10.547 4.332 -4.84 1 89.75 125 ASP B CA 1
ATOM 2198 C C . ASP B 1 125 ? 10.789 5.312 -3.693 1 89.75 125 ASP B C 1
ATOM 2200 O O . ASP B 1 125 ? 11.93 5.711 -3.443 1 89.75 125 ASP B O 1
ATOM 2204 N N . ILE B 1 126 ? 9.789 5.621 -3.037 1 90.62 126 ILE B N 1
ATOM 2205 C CA . ILE B 1 126 ? 9.883 6.57 -1.934 1 90.62 126 ILE B CA 1
ATOM 2206 C C . ILE B 1 126 ? 10.555 5.902 -0.736 1 90.62 126 ILE B C 1
ATOM 2208 O O . ILE B 1 126 ? 11.352 6.531 -0.035 1 90.62 126 ILE B O 1
ATOM 2212 N N . ILE B 1 127 ? 10.188 4.699 -0.441 1 90.06 127 ILE B N 1
ATOM 2213 C CA . ILE B 1 127 ? 10.805 3.947 0.644 1 90.06 127 ILE B CA 1
ATOM 2214 C C . ILE B 1 127 ? 12.312 3.844 0.407 1 90.06 127 ILE B C 1
ATOM 2216 O O . ILE B 1 127 ? 13.102 3.969 1.345 1 90.06 127 ILE B O 1
ATOM 2220 N N . MET B 1 128 ? 12.695 3.662 -0.831 1 88 128 MET B N 1
ATOM 2221 C CA . MET B 1 128 ? 14.109 3.533 -1.185 1 88 128 MET B CA 1
ATOM 2222 C C . MET B 1 128 ? 14.812 4.883 -1.099 1 88 128 MET B C 1
ATOM 2224 O O . MET B 1 128 ? 16.016 4.941 -0.834 1 88 128 MET B O 1
ATOM 2228 N N . ASP B 1 129 ? 14.039 5.973 -1.361 1 87.12 129 ASP B N 1
ATOM 2229 C CA . ASP B 1 129 ? 14.57 7.328 -1.257 1 87.12 129 ASP B CA 1
ATOM 2230 C C . ASP B 1 129 ? 13.562 8.266 -0.596 1 87.12 129 ASP B C 1
ATOM 2232 O O . ASP B 1 129 ? 12.852 9 -1.28 1 87.12 129 ASP B O 1
ATOM 2236 N N . PRO B 1 130 ? 13.609 8.312 0.697 1 88.5 130 PRO B N 1
ATOM 2237 C CA . PRO B 1 130 ? 12.609 9.102 1.426 1 88.5 130 PRO B CA 1
ATOM 2238 C C . PRO B 1 130 ? 12.906 10.594 1.402 1 88.5 130 PRO B C 1
ATOM 2240 O O . PRO B 1 130 ? 12.125 11.391 1.926 1 88.5 130 PRO B O 1
ATOM 2243 N N . SER B 1 131 ? 13.984 11.008 0.811 1 84.31 131 SER B N 1
ATOM 2244 C CA . SER B 1 131 ? 14.273 12.438 0.701 1 84.31 131 SER B CA 1
ATOM 2245 C C . SER B 1 131 ? 13.367 13.109 -0.321 1 84.31 131 SER B C 1
ATOM 2247 O O . SER B 1 131 ? 13.25 14.336 -0.343 1 84.31 131 SER B O 1
ATOM 2249 N N . LEU B 1 132 ? 12.641 12.234 -1.107 1 79.12 132 LEU B N 1
ATOM 2250 C CA . LEU B 1 132 ? 11.742 12.672 -2.168 1 79.12 132 LEU B CA 1
ATOM 2251 C C . LEU B 1 132 ? 12.492 13.508 -3.203 1 79.12 132 LEU B C 1
ATOM 2253 O O . LEU B 1 132 ? 11.906 14.398 -3.832 1 79.12 132 LEU B O 1
ATOM 2257 N N . GLY B 1 133 ? 13.805 13.469 -3.139 1 66.12 133 GLY B N 1
ATOM 2258 C CA . GLY B 1 133 ? 14.617 14.18 -4.113 1 66.12 133 GLY B CA 1
ATOM 2259 C C . GLY B 1 133 ? 14.305 13.797 -5.547 1 66.12 133 GLY B C 1
ATOM 2260 O O . GLY B 1 133 ? 14.836 14.398 -6.484 1 66.12 133 GLY B O 1
ATOM 2261 N N . PHE B 1 134 ? 13.656 12.68 -5.629 1 55.44 134 PHE B N 1
ATOM 2262 C CA . PHE B 1 134 ? 13.289 12.352 -7 1 55.44 134 PHE B CA 1
ATOM 2263 C C . PHE B 1 134 ? 12.375 13.422 -7.586 1 55.44 134 PHE B C 1
ATOM 2265 O O . PHE B 1 134 ? 12.086 13.414 -8.781 1 55.44 134 PHE B O 1
ATOM 2272 N N . GLU B 1 135 ? 11.672 14.188 -6.582 1 51.25 135 GLU B N 1
ATOM 2273 C CA . GLU B 1 135 ? 10.883 15.297 -7.113 1 51.25 135 GLU B CA 1
ATOM 2274 C C . GLU B 1 135 ? 11.609 15.984 -8.266 1 51.25 135 GLU B C 1
ATOM 2276 O O . GLU B 1 135 ? 10.977 16.391 -9.242 1 51.25 135 GLU B O 1
ATOM 2281 N N . TYR B 1 136 ? 12.742 16.531 -7.883 1 44.62 136 TYR B N 1
ATOM 2282 C CA . TYR B 1 136 ? 13.461 17.391 -8.828 1 44.62 136 TYR B CA 1
ATOM 2283 C C . TYR B 1 136 ? 14.031 16.562 -9.977 1 44.62 136 TYR B C 1
ATOM 2285 O O . TYR B 1 136 ? 14.477 17.109 -10.984 1 44.62 136 TYR B O 1
ATOM 2293 N N . LYS B 1 137 ? 14.617 15.391 -9.539 1 42.34 137 LYS B N 1
ATOM 2294 C CA . LYS B 1 137 ? 15.461 14.828 -10.586 1 42.34 137 LYS B CA 1
ATOM 2295 C C . LYS B 1 137 ? 14.625 14.273 -11.734 1 42.34 137 LYS B C 1
ATOM 2297 O O . LYS B 1 137 ? 13.703 13.484 -11.508 1 42.34 137 LYS B O 1
ATOM 2302 N N . GLY B 1 138 ? 14.336 14.953 -12.734 1 38.06 138 GLY B N 1
ATOM 2303 C CA . GLY B 1 138 ? 13.719 14.656 -14.023 1 38.06 138 GLY B CA 1
ATOM 2304 C C . GLY B 1 138 ? 13.539 13.172 -14.273 1 38.06 138 GLY B C 1
ATOM 2305 O O . GLY B 1 138 ? 13.617 12.367 -13.344 1 38.06 138 GLY B O 1
ATOM 2306 N N . SER B 1 139 ? 13.695 12.602 -15.594 1 39.09 139 SER B N 1
ATOM 2307 C CA . SER B 1 139 ? 13.43 11.477 -16.469 1 39.09 139 SER B CA 1
ATOM 2308 C C . SER B 1 139 ? 14.086 10.203 -15.961 1 39.09 139 SER B C 1
ATOM 2310 O O . SER B 1 139 ? 13.609 9.094 -16.234 1 39.09 139 SER B O 1
ATOM 2312 N N . GLY B 1 140 ? 15.273 10.305 -15.414 1 37.44 140 GLY B N 1
ATOM 2313 C CA . GLY B 1 140 ? 16.188 9.18 -15.453 1 37.44 140 GLY B CA 1
ATOM 2314 C C . GLY B 1 140 ? 15.922 8.164 -14.359 1 37.44 140 GLY B C 1
ATOM 2315 O O . GLY B 1 140 ? 16.391 7.023 -14.43 1 37.44 140 GLY B O 1
ATOM 2316 N N . TYR B 1 141 ? 15.695 8.633 -13.211 1 39.09 141 TYR B N 1
ATOM 2317 C CA . TYR B 1 141 ? 15.641 7.641 -12.141 1 39.09 141 TYR B CA 1
ATOM 2318 C C . TYR B 1 141 ? 14.484 6.672 -12.359 1 39.09 141 TYR B C 1
ATOM 2320 O O . TYR B 1 141 ? 14.617 5.473 -12.102 1 39.09 141 TYR B O 1
ATOM 2328 N N . HIS B 1 142 ? 13.375 7.16 -12.688 1 43.47 142 HIS B N 1
ATOM 2329 C CA . HIS B 1 142 ? 12.219 6.305 -12.945 1 43.47 142 HIS B CA 1
ATOM 2330 C C . HIS B 1 142 ? 12.484 5.352 -14.102 1 43.47 142 HIS B C 1
ATOM 2332 O O . HIS B 1 142 ? 11.883 4.277 -14.172 1 43.47 142 HIS B O 1
ATOM 2338 N N . ARG B 1 143 ? 13.305 5.953 -15.047 1 37.03 143 ARG B N 1
ATOM 2339 C CA . ARG B 1 143 ? 13.594 5.129 -16.219 1 37.03 143 ARG B CA 1
ATOM 2340 C C . ARG B 1 143 ? 14.391 3.891 -15.828 1 37.03 143 ARG B C 1
ATOM 2342 O O . ARG B 1 143 ? 14.195 2.814 -16.391 1 37.03 143 ARG B O 1
ATOM 2349 N N . ARG B 1 144 ? 15.352 4.184 -14.992 1 35.72 144 ARG B N 1
ATOM 2350 C CA . ARG B 1 144 ? 16.172 2.998 -14.773 1 35.72 144 ARG B CA 1
ATOM 2351 C C . ARG B 1 144 ? 15.43 1.956 -13.945 1 35.72 144 ARG B C 1
ATOM 2353 O O . ARG B 1 144 ? 15.625 0.753 -14.133 1 35.72 144 ARG B O 1
ATOM 2360 N N . ARG B 1 145 ? 14.719 2.445 -13.016 1 40.91 145 ARG B N 1
ATOM 2361 C CA . ARG B 1 145 ? 14.086 1.506 -12.094 1 40.91 145 ARG B CA 1
ATOM 2362 C C . ARG B 1 145 ? 12.812 0.922 -12.688 1 40.91 145 ARG B C 1
ATOM 2364 O O . ARG B 1 145 ? 12.453 -0.219 -12.398 1 40.91 145 ARG B O 1
ATOM 2371 N N . LEU B 1 146 ? 12.039 1.777 -13.5 1 37.5 146 LEU B N 1
ATOM 2372 C CA . LEU B 1 146 ? 10.836 1.351 -14.211 1 37.5 146 LEU B CA 1
ATOM 2373 C C . LEU B 1 146 ? 11.195 0.392 -15.344 1 37.5 146 LEU B C 1
ATOM 2375 O O . LEU B 1 146 ? 10.367 -0.428 -15.75 1 37.5 146 LEU B O 1
ATOM 2379 N N . CYS B 1 147 ? 12.305 0.721 -15.984 1 35.16 147 CYS B N 1
ATOM 2380 C CA . CYS B 1 147 ? 12.641 -0.141 -17.109 1 35.16 147 CYS B CA 1
ATOM 2381 C C . CYS B 1 147 ? 12.523 -1.611 -16.719 1 35.16 147 CYS B C 1
ATOM 2383 O O . CYS B 1 147 ? 12.242 -2.459 -17.578 1 35.16 147 CYS B O 1
ATOM 2385 N N . ASN B 1 148 ? 12.859 -1.822 -15.578 1 37.47 148 ASN B N 1
ATOM 2386 C CA . ASN B 1 148 ? 12.797 -3.248 -15.281 1 37.47 148 ASN B CA 1
ATOM 2387 C C . ASN B 1 148 ? 11.367 -3.705 -15.016 1 37.47 148 ASN B C 1
ATOM 2389 O O . ASN B 1 148 ? 11.102 -4.906 -14.922 1 37.47 148 ASN B O 1
ATOM 2393 N N . ASP B 1 149 ? 10.516 -2.844 -14.688 1 39.5 149 ASP B N 1
ATOM 2394 C CA . ASP B 1 149 ? 9.117 -3.215 -14.477 1 39.5 149 ASP B CA 1
ATOM 2395 C C . ASP B 1 149 ? 8.336 -3.176 -15.789 1 39.5 149 ASP B C 1
ATOM 2397 O O . ASP B 1 149 ? 7.238 -3.723 -15.883 1 39.5 149 ASP B O 1
ATOM 2401 N N . SER B 1 150 ? 8.594 -2.279 -16.75 1 33.66 150 SER B N 1
ATOM 2402 C CA . SER B 1 150 ? 7.844 -2.055 -17.984 1 33.66 150 SER B CA 1
ATOM 2403 C C . SER B 1 150 ? 8.023 -3.215 -18.953 1 33.66 150 SER B C 1
ATOM 2405 O O . SER B 1 150 ? 7.477 -3.191 -20.062 1 33.66 150 SER B O 1
ATOM 2407 N N . GLY B 1 151 ? 8.984 -4.125 -18.797 1 29.59 151 GLY B N 1
ATOM 2408 C CA . GLY B 1 151 ? 8.969 -5.059 -19.922 1 29.59 151 GLY B CA 1
ATOM 2409 C C . GLY B 1 151 ? 7.793 -6.016 -19.875 1 29.59 151 GLY B C 1
ATOM 2410 O O . GLY B 1 151 ? 7.27 -6.32 -18.812 1 29.59 151 GLY B O 1
#

Secondary structure (DSSP, 8-state):
-EEE--HHHHSTTSS-HHHHHHHHHHHHHTS-S-SEEEEEE--SSS-EEEEEETTTTEEEEE--STT--S--HHHHHHHHHHHHHHHHHTT-TT----EEEEPTT----SSSS-HHHHHHHHHHHHHH-TT-GGGTS-THHHHHHHTTT--/-EEE--HHHHSTTSS-HHHHHHHHHHHHHTS-S-SEEEEEE-SSSS-EEEEEETTTTEEEEE--STT--S--HHHHHHHHHHHHHHHHHTT-TT---PEEEE-TT----SSSS-HHHHHHHHHHHHHH-TT-GGGTS-THHHHHHHTTT--